Protein AF-A0A948WRP1-F1 (afdb_monomer_lite)

Secondary structure (DSSP, 8-state):
-HHHHHHHHHHHHHHHHHH-SHHHHHHHHHHHHTTSS---GGGGGGGSHHHHHHHHHHHHHHHHGGGSHHHHHHHHHHHHHHHHHHHHHHHHHHHT-EEE-TTS-EEESS-HHHHHHHHHHHHHHHHHHHHHHHHHHHHHHHHHHTTTTHHHHHHHHHHHHHHHHHHHHH-HHHHHHHHHHHHHHHHHHHHHHHHHHHHHHHHHHHHHHHHHHHHHHHHHHHHHHHHT--

Sequence (230 aa):
MDVFLALCAGLGLAAACGLRVFLPLFVAAIAVRAGALPIGPHFEWMGSNAAIILFGTACIVEIVGFLVPWVDHALDLLSAPLAAVAGAVLMTSQLLGGTTGADGVFVPFLHPAVAWSLGIVAGATTASGVEAASIAGRISSSVLTIGWLNPIYGMFETALAFVITIITILVPVIAGIAVLLFLPVLGLAVWRILAWRRKQRRAHEEKLRLARERIALSMAHRAGKGAGAA

Foldseek 3Di:
DLLLLLLLLLLLLLLLLLLPPLLLLLVQLCCLLVVLAFFAPVCSCSVDPVNNVVSVVVVVLLLCQVVPVVSVVVCLVVSQVRSLVSSLSSSLRSQQGFDQDPVRDTDHPDDSVCSNVCSSVSRNCSSNLSNVVLVVVLVVVCVVPVPPCNSVSSVVSSVVSNVSSVCCSVPSNVSSVVSVVVNVVSVVVVVVVVVVVVVVVVVVVVVVVVVVVVVVVVVVVVVVVVVVVD

Radius of gyration: 25.61 Å; chains: 1; bounding box: 70×35×85 Å

pLDDT: mean 88.27, std 9.51, range [48.09, 98.12]

Structure (mmCIF, N/CA/C/O backbone):
data_AF-A0A948WRP1-F1
#
_entry.id   AF-A0A948WRP1-F1
#
loop_
_atom_site.group_PDB
_atom_site.id
_atom_site.type_symbol
_atom_site.label_atom_id
_atom_site.label_alt_id
_atom_site.label_comp_id
_atom_site.label_asym_id
_atom_site.label_entity_id
_atom_site.label_seq_id
_atom_site.pdbx_PDB_ins_code
_atom_site.Cartn_x
_atom_site.Cartn_y
_atom_site.Cartn_z
_atom_site.occupancy
_atom_site.B_iso_or_equiv
_atom_site.auth_seq_id
_atom_site.auth_comp_id
_atom_site.auth_asym_id
_atom_site.auth_atom_id
_atom_site.pdbx_PDB_model_num
ATOM 1 N N . MET A 1 1 ? 23.933 0.566 -2.121 1.00 60.81 1 MET A N 1
ATOM 2 C CA . MET A 1 1 ? 23.125 1.807 -2.092 1.00 60.81 1 MET A CA 1
ATOM 3 C C . MET A 1 1 ? 21.755 1.566 -2.718 1.00 60.81 1 MET A C 1
ATOM 5 O O . MET A 1 1 ? 20.763 2.072 -2.214 1.00 60.81 1 MET A O 1
ATOM 9 N N . ASP A 1 2 ? 21.687 0.714 -3.737 1.00 83.12 2 ASP A N 1
ATOM 10 C CA . ASP A 1 2 ? 20.490 0.506 -4.561 1.00 83.12 2 ASP A CA 1
ATOM 11 C C . ASP A 1 2 ? 19.337 -0.186 -3.819 1.00 83.12 2 ASP A C 1
ATOM 13 O O . ASP A 1 2 ? 18.193 0.236 -3.943 1.00 83.12 2 ASP A O 1
ATOM 17 N N . VAL A 1 3 ? 19.632 -1.144 -2.926 1.00 88.94 3 VAL A N 1
ATOM 18 C CA . VAL A 1 3 ? 18.619 -1.763 -2.040 1.00 88.94 3 VAL A CA 1
ATOM 19 C C . VAL A 1 3 ? 17.920 -0.719 -1.165 1.00 88.94 3 VAL A C 1
ATOM 21 O O . VAL A 1 3 ? 16.712 -0.785 -0.966 1.00 88.94 3 VAL A O 1
ATOM 24 N N . PHE A 1 4 ? 18.663 0.259 -0.638 1.00 90.38 4 PHE A N 1
ATOM 25 C CA . PHE A 1 4 ? 18.090 1.305 0.211 1.00 90.38 4 PHE A CA 1
ATOM 26 C C . PHE A 1 4 ? 17.141 2.207 -0.586 1.00 90.38 4 PHE A C 1
ATOM 28 O O . PHE A 1 4 ? 16.036 2.483 -0.129 1.00 90.38 4 PHE A O 1
ATOM 35 N N . LEU A 1 5 ? 17.528 2.603 -1.801 1.00 91.06 5 LEU A N 1
ATOM 36 C CA . LEU A 1 5 ? 16.662 3.379 -2.691 1.00 91.06 5 LEU A CA 1
ATOM 37 C C . LEU A 1 5 ? 15.404 2.594 -3.085 1.00 91.06 5 LEU A C 1
ATOM 39 O O . LEU A 1 5 ? 14.313 3.155 -3.030 1.00 91.06 5 LEU A O 1
ATOM 43 N N . ALA A 1 6 ? 15.541 1.301 -3.397 1.00 91.88 6 ALA A N 1
ATOM 44 C CA . ALA A 1 6 ? 14.418 0.416 -3.700 1.00 91.88 6 ALA A CA 1
ATOM 45 C C . ALA A 1 6 ? 13.458 0.265 -2.508 1.00 91.88 6 ALA A C 1
ATOM 47 O O . ALA A 1 6 ? 12.243 0.322 -2.684 1.00 91.88 6 ALA A O 1
ATOM 48 N N . LEU A 1 7 ? 13.988 0.138 -1.284 1.00 93.25 7 LEU A N 1
ATOM 49 C CA . LEU A 1 7 ? 13.188 0.131 -0.056 1.00 93.25 7 LEU A CA 1
ATOM 50 C C . LEU A 1 7 ? 12.423 1.446 0.114 1.00 93.25 7 LEU A C 1
ATOM 52 O O . LEU A 1 7 ? 11.226 1.427 0.377 1.00 93.25 7 LEU A O 1
ATOM 56 N N . CYS A 1 8 ? 13.095 2.587 -0.046 1.00 94.38 8 CYS A N 1
ATOM 57 C CA . CYS A 1 8 ? 12.464 3.895 0.093 1.00 94.38 8 CYS A CA 1
ATOM 58 C C . CYS A 1 8 ? 11.384 4.141 -0.974 1.00 94.38 8 CYS A C 1
ATOM 60 O O . CYS A 1 8 ? 10.294 4.600 -0.633 1.00 94.38 8 CYS A O 1
ATOM 62 N N . ALA A 1 9 ? 11.657 3.789 -2.235 1.00 94.44 9 ALA A N 1
ATOM 63 C CA . ALA A 1 9 ? 10.694 3.875 -3.330 1.00 94.44 9 ALA A CA 1
ATOM 64 C C . ALA A 1 9 ? 9.484 2.968 -3.075 1.00 94.44 9 ALA A C 1
ATOM 66 O O . ALA A 1 9 ? 8.339 3.406 -3.147 1.00 94.44 9 ALA A O 1
ATOM 67 N N . GLY A 1 10 ? 9.733 1.707 -2.717 1.00 95.12 10 GLY A N 1
ATOM 68 C CA . GLY A 1 10 ? 8.679 0.735 -2.458 1.00 95.12 10 GLY A CA 1
ATOM 69 C C . GLY A 1 10 ? 7.797 1.131 -1.272 1.00 95.12 10 GLY A C 1
ATOM 70 O O . GLY A 1 10 ? 6.576 1.060 -1.375 1.00 95.12 10 GLY A O 1
ATOM 71 N N . LEU A 1 11 ? 8.391 1.621 -0.177 1.00 96.06 11 LEU A N 1
ATOM 72 C CA . LEU A 1 11 ? 7.653 2.083 1.004 1.00 96.06 11 LEU A CA 1
ATOM 73 C C . LEU A 1 11 ? 6.814 3.330 0.713 1.00 96.06 11 LEU A C 1
ATOM 75 O O . LEU A 1 11 ? 5.670 3.400 1.155 1.00 96.06 11 LEU A O 1
ATOM 79 N N . GLY A 1 12 ? 7.352 4.300 -0.033 1.00 96.31 12 GLY A N 1
ATOM 80 C CA . GLY A 1 12 ? 6.607 5.501 -0.424 1.00 96.31 12 GLY A CA 1
ATOM 81 C C . GLY A 1 12 ? 5.408 5.178 -1.321 1.00 96.31 12 GLY A C 1
ATOM 82 O O . GLY A 1 12 ? 4.304 5.667 -1.083 1.00 96.31 12 GLY A O 1
ATOM 83 N N . LEU A 1 13 ? 5.597 4.279 -2.293 1.00 96.81 13 LEU A N 1
ATOM 84 C CA . LEU A 1 13 ? 4.534 3.815 -3.183 1.00 96.81 13 LEU A CA 1
ATOM 85 C C . LEU A 1 13 ? 3.487 2.992 -2.422 1.00 96.81 13 LEU A C 1
ATOM 87 O O . LEU A 1 13 ? 2.291 3.202 -2.611 1.00 96.81 13 LEU A O 1
ATOM 91 N N . ALA A 1 14 ? 3.914 2.111 -1.513 1.00 97.38 14 ALA A N 1
ATOM 92 C CA . ALA A 1 14 ? 3.009 1.353 -0.654 1.00 97.38 14 ALA A CA 1
ATOM 93 C C . ALA A 1 14 ? 2.200 2.262 0.282 1.00 97.38 14 ALA A C 1
ATOM 95 O O . ALA A 1 14 ? 1.001 2.058 0.458 1.00 97.38 14 ALA A O 1
ATOM 96 N N . ALA A 1 15 ? 2.820 3.301 0.845 1.00 96.12 15 ALA A N 1
ATOM 97 C CA . ALA A 1 15 ? 2.117 4.293 1.649 1.00 96.12 15 ALA A CA 1
ATOM 98 C C . ALA A 1 15 ? 1.081 5.067 0.822 1.00 96.12 15 ALA A C 1
ATOM 100 O O . ALA A 1 15 ? -0.043 5.253 1.283 1.00 96.12 15 ALA A O 1
ATOM 101 N N . ALA A 1 16 ? 1.416 5.461 -0.412 1.00 96.62 16 ALA A N 1
ATOM 102 C CA . ALA A 1 16 ? 0.454 6.079 -1.321 1.00 96.62 16 ALA A CA 1
ATOM 103 C C . ALA A 1 16 ? -0.728 5.140 -1.623 1.00 96.62 16 ALA A C 1
ATOM 105 O O . ALA A 1 16 ? -1.871 5.597 -1.606 1.00 96.62 16 ALA A O 1
ATOM 106 N N . CYS A 1 17 ? -0.469 3.835 -1.808 1.00 96.94 17 CYS A N 1
ATOM 107 C CA . CYS A 1 17 ? -1.508 2.813 -1.992 1.00 96.94 17 CYS A CA 1
ATOM 108 C C . CYS A 1 17 ? -2.500 2.725 -0.825 1.00 96.94 17 CYS A C 1
ATOM 110 O O . CYS A 1 17 ? -3.667 2.414 -1.043 1.00 96.94 17 CYS A O 1
ATOM 112 N N . GLY A 1 18 ? -2.051 3.014 0.400 1.00 93.56 18 GLY A N 1
ATOM 113 C CA . GLY A 1 18 ? -2.919 3.069 1.577 1.00 93.56 18 GLY A CA 1
ATOM 114 C C . GLY A 1 18 ? -3.854 4.280 1.613 1.00 93.56 18 GLY A C 1
ATOM 115 O O . GLY A 1 18 ? -4.854 4.256 2.318 1.00 93.56 18 GLY A O 1
ATOM 116 N N . LEU A 1 19 ? -3.556 5.346 0.865 1.00 93.12 19 LEU A N 1
ATOM 117 C CA . LEU A 1 19 ? -4.470 6.484 0.702 1.00 93.12 19 LEU A CA 1
ATOM 118 C C . LEU A 1 19 ? -5.403 6.289 -0.491 1.00 93.12 19 LEU A C 1
ATOM 120 O O . LEU A 1 19 ? -6.565 6.679 -0.437 1.00 93.12 19 LEU A O 1
ATOM 124 N N . ARG A 1 20 ? -4.873 5.725 -1.580 1.00 94.31 20 ARG A N 1
ATOM 125 C CA . ARG A 1 20 ? -5.581 5.440 -2.829 1.00 94.31 20 ARG A CA 1
ATOM 126 C C . ARG A 1 20 ? -4.993 4.212 -3.473 1.00 94.31 20 ARG A C 1
ATOM 128 O O . ARG A 1 20 ? -3.796 4.177 -3.701 1.00 94.31 20 ARG A O 1
ATOM 135 N N . VAL A 1 21 ? -5.813 3.236 -3.822 1.00 95.06 21 VAL A N 1
ATOM 136 C CA . VAL A 1 21 ? -5.332 1.964 -4.359 1.00 95.06 21 VAL A CA 1
ATOM 137 C C . VAL A 1 21 ? -4.852 2.145 -5.794 1.00 95.06 21 VAL A C 1
ATOM 139 O O . VAL A 1 21 ? -3.742 1.739 -6.144 1.00 95.06 21 VAL A O 1
ATOM 142 N N . PHE A 1 22 ? -5.693 2.737 -6.640 1.00 95.94 22 PHE A N 1
ATOM 143 C CA . PHE A 1 22 ? -5.521 2.670 -8.088 1.00 95.94 22 PHE A CA 1
ATOM 144 C C . PHE A 1 22 ? -4.709 3.830 -8.650 1.00 95.94 22 PHE A C 1
ATOM 146 O O . PHE A 1 22 ? -3.943 3.632 -9.595 1.00 95.94 22 PHE A O 1
ATOM 153 N N . LEU A 1 23 ? -4.816 5.022 -8.063 1.00 96.62 23 LEU A N 1
ATOM 154 C CA . LEU A 1 23 ? -4.053 6.186 -8.501 1.00 96.62 23 LEU A CA 1
ATOM 155 C C . LEU A 1 23 ? -2.527 5.955 -8.469 1.00 96.62 23 LEU A C 1
ATOM 157 O O . LEU A 1 23 ? -1.886 6.200 -9.495 1.00 96.62 23 LEU A O 1
ATOM 161 N N . PRO A 1 24 ? -1.914 5.441 -7.384 1.00 97.19 24 PRO A N 1
ATOM 162 C CA . PRO A 1 24 ? -0.477 5.178 -7.353 1.00 97.19 24 PRO A CA 1
ATOM 163 C C . PRO A 1 24 ? -0.061 4.085 -8.334 1.00 97.19 24 PRO A C 1
ATOM 165 O O . PRO A 1 24 ? 0.975 4.219 -8.978 1.00 97.19 24 PRO A O 1
ATOM 168 N N . LEU A 1 25 ? -0.883 3.040 -8.510 1.00 97.25 25 LEU A N 1
ATOM 169 C CA . LEU A 1 25 ? -0.642 1.988 -9.504 1.00 97.25 25 LEU A CA 1
ATOM 170 C C . LEU A 1 25 ? -0.638 2.548 -10.930 1.00 97.25 25 LEU A C 1
ATOM 172 O O . LEU A 1 25 ? 0.237 2.209 -11.723 1.00 97.25 25 LEU A O 1
ATOM 176 N N . PHE A 1 26 ? -1.580 3.436 -11.250 1.00 98.12 26 PHE A N 1
ATOM 177 C CA . PHE A 1 26 ? -1.660 4.079 -12.558 1.00 98.12 26 PHE A CA 1
ATOM 178 C C . PHE A 1 26 ? -0.455 4.984 -12.830 1.00 98.12 26 PHE A C 1
ATOM 180 O O . PHE A 1 26 ? 0.165 4.893 -13.892 1.00 98.12 26 PHE A O 1
ATOM 187 N N . VAL A 1 27 ? -0.086 5.826 -11.863 1.00 97.94 27 VAL A N 1
ATOM 188 C CA . VAL A 1 27 ? 1.082 6.707 -11.988 1.00 97.94 27 VAL A CA 1
ATOM 189 C C . VAL A 1 27 ? 2.371 5.885 -12.075 1.00 97.94 27 VAL A C 1
ATOM 191 O O . VAL A 1 27 ? 3.210 6.175 -12.925 1.00 97.94 27 VAL A O 1
ATOM 194 N N . ALA A 1 28 ? 2.514 4.826 -11.272 1.00 97.12 28 ALA A N 1
ATOM 195 C CA . ALA A 1 28 ? 3.650 3.911 -11.345 1.00 97.12 28 ALA A CA 1
ATOM 196 C C . ALA A 1 28 ? 3.730 3.217 -12.711 1.00 97.12 28 ALA A C 1
ATOM 198 O O . ALA A 1 28 ? 4.802 3.170 -13.301 1.00 97.12 28 ALA A O 1
ATOM 199 N N . ALA A 1 29 ? 2.609 2.746 -13.262 1.00 97.50 29 ALA A N 1
ATOM 200 C CA . ALA A 1 29 ? 2.555 2.136 -14.589 1.00 97.50 29 ALA A CA 1
ATOM 201 C C . ALA A 1 29 ? 3.014 3.104 -15.697 1.00 97.50 29 ALA A C 1
ATOM 203 O O . ALA A 1 29 ? 3.823 2.742 -16.554 1.00 97.50 29 ALA A O 1
ATOM 204 N N . ILE A 1 30 ? 2.568 4.366 -15.647 1.00 97.75 30 ILE A N 1
ATOM 205 C CA . ILE A 1 30 ? 3.051 5.418 -16.555 1.00 97.75 30 ILE A CA 1
ATOM 206 C C . ILE A 1 30 ? 4.550 5.663 -16.359 1.00 97.75 30 ILE A C 1
ATOM 208 O O . ILE A 1 30 ? 5.277 5.761 -17.346 1.00 97.75 30 ILE A O 1
ATOM 212 N N . ALA A 1 31 ? 5.018 5.749 -15.113 1.00 96.50 31 ALA A N 1
ATOM 213 C CA . ALA A 1 31 ? 6.419 6.008 -14.798 1.00 96.50 31 ALA A CA 1
ATOM 214 C C . ALA A 1 31 ? 7.339 4.869 -15.258 1.00 96.50 31 ALA A C 1
ATOM 216 O O . ALA A 1 31 ? 8.409 5.137 -15.798 1.00 96.50 31 ALA A O 1
ATOM 217 N N . VAL A 1 32 ? 6.899 3.616 -15.122 1.00 95.38 32 VAL A N 1
ATOM 218 C CA . VAL A 1 32 ? 7.578 2.438 -15.676 1.00 95.38 32 VAL A CA 1
ATOM 219 C C . VAL A 1 32 ? 7.683 2.562 -17.194 1.00 95.38 32 VAL A C 1
ATOM 221 O O . VAL A 1 32 ? 8.774 2.439 -17.742 1.00 95.38 32 VAL A O 1
ATOM 224 N N . ARG A 1 33 ? 6.579 2.882 -17.887 1.00 95.56 33 ARG A N 1
ATOM 225 C CA . ARG A 1 33 ? 6.593 3.062 -19.349 1.00 95.56 33 ARG A CA 1
ATOM 226 C C . ARG A 1 33 ? 7.481 4.225 -19.799 1.00 95.56 33 ARG A C 1
ATOM 228 O O . ARG A 1 33 ? 8.092 4.149 -20.859 1.00 95.56 33 ARG A O 1
ATOM 235 N N . ALA A 1 34 ? 7.544 5.294 -19.013 1.00 94.81 34 ALA A N 1
ATOM 236 C CA . ALA A 1 34 ? 8.400 6.445 -19.278 1.00 94.81 34 ALA A CA 1
ATOM 237 C C . ALA A 1 34 ? 9.880 6.201 -18.918 1.00 94.81 34 ALA A C 1
ATOM 239 O O . ALA A 1 34 ? 10.705 7.080 -19.153 1.00 94.81 34 ALA A O 1
ATOM 240 N N . GLY A 1 35 ? 10.222 5.050 -18.323 1.00 90.75 35 GLY A N 1
ATOM 241 C CA . GLY A 1 35 ? 11.568 4.757 -17.821 1.00 90.75 35 GLY A CA 1
ATOM 242 C C . GLY A 1 35 ? 11.961 5.555 -16.570 1.00 90.75 35 GLY A C 1
ATOM 243 O O . GLY A 1 35 ? 13.121 5.538 -16.173 1.00 90.75 35 GLY A O 1
ATOM 244 N N . ALA A 1 36 ? 11.011 6.254 -15.942 1.00 91.19 36 ALA A N 1
ATOM 245 C CA . ALA A 1 36 ? 11.233 7.061 -14.744 1.00 91.19 36 ALA A CA 1
ATOM 246 C C . ALA A 1 36 ? 11.229 6.230 -13.449 1.00 91.19 36 ALA A C 1
ATOM 248 O O . ALA A 1 36 ? 11.744 6.686 -12.432 1.00 91.19 36 ALA A O 1
ATOM 249 N N . LEU A 1 37 ? 10.646 5.025 -13.476 1.00 90.50 37 LEU A N 1
ATOM 250 C CA . LEU A 1 37 ? 10.609 4.109 -12.337 1.00 90.50 37 LEU A CA 1
ATOM 251 C C . LEU A 1 37 ? 11.268 2.771 -12.715 1.00 90.50 37 LEU A C 1
ATOM 253 O O . LEU A 1 37 ? 10.635 1.970 -13.408 1.00 90.50 37 LEU A O 1
ATOM 257 N N . PRO A 1 38 ? 12.518 2.514 -12.287 1.00 86.94 38 PRO A N 1
ATOM 258 C CA . PRO A 1 38 ? 13.181 1.244 -12.549 1.00 86.94 38 PRO A CA 1
ATOM 259 C C . PRO A 1 38 ? 12.495 0.120 -11.767 1.00 86.94 38 PRO A C 1
ATOM 261 O O . PRO A 1 38 ? 12.189 0.262 -10.585 1.00 86.94 38 PRO A O 1
ATOM 264 N N . ILE A 1 39 ? 12.251 -1.006 -12.430 1.00 88.88 39 ILE A N 1
ATOM 265 C CA . ILE A 1 39 ? 11.584 -2.175 -11.850 1.00 88.88 39 ILE A CA 1
ATOM 266 C C . ILE A 1 39 ? 12.254 -3.464 -12.318 1.00 88.88 39 ILE A C 1
ATOM 268 O O . ILE A 1 39 ? 12.985 -3.473 -13.307 1.00 88.88 39 ILE A O 1
ATOM 272 N N . GLY A 1 40 ? 12.006 -4.562 -11.603 1.00 84.25 40 GLY A N 1
ATOM 273 C CA . GLY A 1 40 ? 12.500 -5.878 -12.008 1.00 84.25 40 GLY A CA 1
ATOM 274 C C . GLY A 1 40 ? 11.908 -6.362 -13.347 1.00 84.25 40 GLY A C 1
ATOM 275 O O . GLY A 1 40 ? 10.747 -6.053 -13.629 1.00 84.25 40 GLY A O 1
ATOM 276 N N . PRO A 1 41 ? 12.624 -7.205 -14.121 1.00 83.56 41 PRO A N 1
ATOM 277 C CA . PRO A 1 41 ? 12.173 -7.702 -15.431 1.00 83.56 41 PRO A CA 1
ATOM 278 C C . PRO A 1 41 ? 10.787 -8.368 -15.400 1.00 83.56 41 PRO A C 1
ATOM 280 O O . PRO A 1 41 ? 9.975 -8.234 -16.310 1.00 83.56 41 PRO A O 1
ATOM 283 N N . HIS A 1 42 ? 10.460 -9.050 -14.298 1.00 86.56 42 HIS A N 1
ATOM 284 C CA . HIS A 1 42 ? 9.165 -9.714 -14.108 1.00 86.56 42 HIS A CA 1
ATOM 285 C C . HIS A 1 42 ? 7.985 -8.755 -13.884 1.00 86.56 42 HIS A C 1
ATOM 287 O O . HIS A 1 42 ? 6.840 -9.204 -13.864 1.00 86.56 42 HIS A O 1
ATOM 293 N N . PHE A 1 43 ? 8.239 -7.458 -13.703 1.00 92.31 43 PHE A N 1
ATOM 294 C CA . PHE A 1 43 ? 7.218 -6.432 -13.496 1.00 92.31 43 PHE A CA 1
ATOM 295 C C . PHE A 1 43 ? 7.055 -5.491 -14.697 1.00 92.31 43 PHE A C 1
ATOM 297 O O . PHE A 1 43 ? 6.184 -4.625 -14.662 1.00 92.31 43 PHE A O 1
ATOM 304 N N . GLU A 1 44 ? 7.819 -5.670 -15.783 1.00 91.12 44 GLU A N 1
ATOM 305 C CA . GLU A 1 44 ? 7.744 -4.828 -16.993 1.00 91.12 44 GLU A CA 1
ATOM 306 C C . GLU A 1 44 ? 6.336 -4.750 -17.597 1.00 91.12 44 GLU A C 1
ATOM 308 O O . GLU A 1 44 ? 5.948 -3.728 -18.167 1.00 91.12 44 GLU A O 1
ATOM 313 N N . TRP A 1 45 ? 5.520 -5.790 -17.394 1.00 94.88 45 TRP A N 1
ATOM 314 C CA . TRP A 1 45 ? 4.112 -5.814 -17.790 1.00 94.88 45 TRP A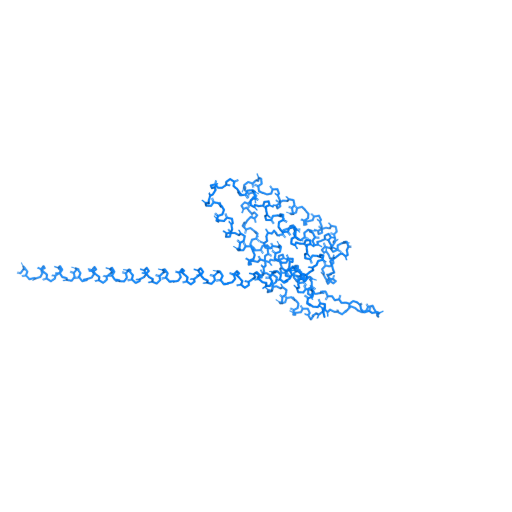 CA 1
ATOM 315 C C . TRP A 1 45 ? 3.307 -4.633 -17.229 1.00 94.88 45 TRP A C 1
ATOM 317 O O . TRP A 1 45 ? 2.323 -4.229 -17.852 1.00 94.88 45 TRP A O 1
ATOM 327 N N . MET A 1 46 ? 3.719 -4.044 -16.100 1.00 94.56 46 MET A N 1
ATOM 328 C CA . MET A 1 46 ? 3.082 -2.858 -15.524 1.00 94.56 46 MET A CA 1
ATOM 329 C C . MET A 1 46 ? 3.149 -1.649 -16.461 1.00 94.56 46 MET A C 1
ATOM 331 O O . MET A 1 46 ? 2.235 -0.833 -16.458 1.00 94.56 46 MET A O 1
ATOM 335 N N . GLY A 1 47 ? 4.189 -1.545 -17.293 1.00 95.31 47 GLY A N 1
ATOM 336 C CA . GLY A 1 47 ? 4.318 -0.498 -18.309 1.00 95.31 47 GLY A CA 1
ATOM 337 C C . GLY A 1 47 ? 3.548 -0.781 -19.604 1.00 95.31 47 GLY A C 1
ATOM 338 O O . GLY A 1 47 ? 3.580 0.034 -20.526 1.00 95.31 47 GLY A O 1
ATOM 339 N N . SER A 1 48 ? 2.867 -1.927 -19.717 1.00 97.00 48 SER A N 1
ATOM 340 C CA . SER A 1 48 ? 2.141 -2.306 -20.934 1.00 97.00 48 SER A CA 1
ATOM 341 C C . SER A 1 48 ? 0.893 -1.448 -21.167 1.00 97.00 48 SER A C 1
ATOM 343 O O . SER A 1 48 ? 0.292 -0.899 -20.240 1.00 97.00 48 SER A O 1
ATOM 345 N N . ASN A 1 49 ? 0.437 -1.382 -22.423 1.00 97.38 49 ASN A N 1
ATOM 346 C CA . ASN A 1 49 ? -0.813 -0.695 -22.765 1.00 97.38 49 ASN A CA 1
ATOM 347 C C . ASN A 1 49 ? -2.013 -1.267 -22.000 1.00 97.38 49 ASN A C 1
ATOM 349 O O . ASN A 1 49 ? -2.857 -0.503 -21.541 1.00 97.38 49 ASN A O 1
ATOM 353 N N . ALA A 1 50 ? -2.061 -2.591 -21.823 1.00 97.19 50 ALA A N 1
ATOM 354 C CA . ALA A 1 50 ? -3.129 -3.254 -21.085 1.00 97.19 50 ALA A CA 1
ATOM 355 C C . ALA A 1 50 ? -3.147 -2.832 -19.608 1.00 97.19 50 ALA A C 1
ATOM 357 O O . ALA A 1 50 ? -4.199 -2.445 -19.104 1.00 97.19 50 ALA A O 1
ATOM 358 N N . ALA A 1 51 ? -1.990 -2.839 -18.936 1.00 96.38 51 ALA A N 1
ATOM 359 C CA . ALA A 1 51 ? -1.885 -2.424 -17.537 1.00 96.38 51 ALA A CA 1
ATOM 360 C C . ALA A 1 51 ? -2.273 -0.953 -17.347 1.00 96.38 51 ALA A C 1
ATOM 362 O O . ALA A 1 51 ? -3.011 -0.619 -16.425 1.00 96.38 51 ALA A O 1
ATOM 363 N N . ILE A 1 52 ? -1.840 -0.073 -18.250 1.00 97.62 52 ILE A N 1
ATOM 364 C CA . ILE A 1 52 ? -2.116 1.361 -18.133 1.00 97.62 52 ILE A CA 1
ATOM 365 C C . ILE A 1 52 ? -3.584 1.683 -18.401 1.00 97.62 52 ILE A C 1
ATOM 367 O O . ILE A 1 52 ? -4.151 2.517 -17.698 1.00 97.62 52 ILE A O 1
ATOM 371 N N . ILE A 1 53 ? -4.223 1.009 -19.362 1.00 97.88 53 ILE A N 1
ATOM 372 C CA . ILE A 1 53 ? -5.672 1.126 -19.562 1.00 97.88 53 ILE A CA 1
ATOM 373 C C . ILE A 1 53 ? -6.406 0.616 -18.319 1.00 97.88 53 ILE A C 1
ATOM 375 O O . ILE A 1 53 ? -7.259 1.322 -17.794 1.00 97.88 53 ILE A O 1
ATOM 379 N N . LEU A 1 54 ? -6.036 -0.559 -17.800 1.00 97.31 54 LEU A N 1
ATOM 380 C CA . LEU A 1 54 ? -6.678 -1.158 -16.630 1.00 97.31 54 LEU A CA 1
ATOM 381 C C . LEU A 1 54 ? -6.575 -0.263 -15.387 1.00 97.31 54 LEU A C 1
ATOM 383 O O . LEU A 1 54 ? -7.595 0.092 -14.797 1.00 97.31 54 LEU A O 1
ATOM 387 N N . PHE A 1 55 ? -5.359 0.132 -15.001 1.00 97.12 55 PHE A N 1
ATOM 388 C CA . PHE A 1 55 ? -5.143 0.997 -13.842 1.00 97.12 55 PHE A CA 1
ATOM 389 C C . PHE A 1 55 ? -5.702 2.402 -14.066 1.00 97.12 55 PHE A C 1
ATOM 391 O O . PHE A 1 55 ? -6.208 3.004 -13.125 1.00 97.12 55 PHE A O 1
ATOM 398 N N . GLY A 1 56 ? -5.672 2.915 -15.298 1.00 97.12 56 GLY A N 1
ATOM 399 C CA . GLY A 1 56 ? -6.255 4.210 -15.644 1.00 97.12 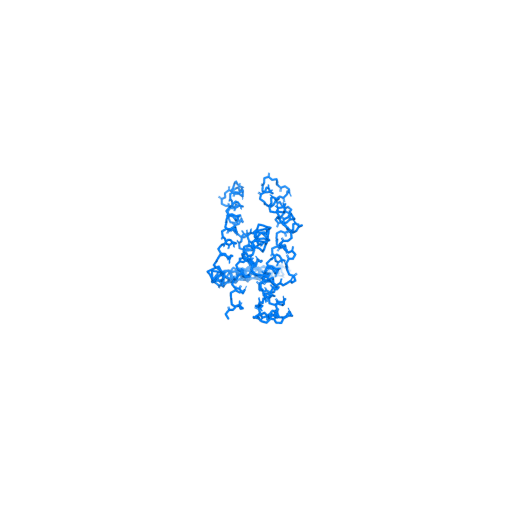56 GLY A CA 1
ATOM 400 C C . GLY A 1 56 ? -7.771 4.220 -15.496 1.00 97.12 56 GLY A C 1
ATOM 401 O O . GLY A 1 56 ? -8.317 5.109 -14.847 1.00 97.12 56 GLY A O 1
ATOM 402 N N . THR A 1 57 ? -8.459 3.204 -16.020 1.00 96.19 57 THR A N 1
ATOM 403 C CA . THR A 1 57 ? -9.904 3.043 -15.825 1.00 96.19 57 THR A CA 1
ATOM 404 C C . THR A 1 57 ? -10.238 2.872 -14.347 1.00 96.19 57 THR A C 1
ATOM 406 O O . THR A 1 57 ? -11.147 3.539 -13.858 1.00 96.19 57 THR A O 1
ATOM 409 N N . ALA A 1 58 ? -9.484 2.049 -13.614 1.00 94.50 58 ALA A N 1
ATOM 410 C CA . ALA A 1 58 ? -9.695 1.865 -12.181 1.00 94.50 58 ALA A CA 1
ATOM 411 C C . ALA A 1 58 ? -9.462 3.160 -11.379 1.00 94.50 58 ALA A C 1
ATOM 413 O O . ALA A 1 58 ? -10.239 3.463 -10.483 1.00 94.50 58 ALA A O 1
ATOM 414 N N . CYS A 1 59 ? -8.460 3.966 -11.741 1.00 94.81 59 CYS A N 1
ATOM 415 C CA . CYS A 1 59 ? -8.195 5.281 -11.151 1.00 94.81 59 CYS A CA 1
ATOM 416 C C . CYS A 1 59 ? -9.334 6.277 -11.430 1.00 94.81 59 CYS A C 1
ATOM 418 O O . CYS A 1 59 ? -9.777 6.988 -10.533 1.00 94.81 59 CYS A O 1
ATOM 420 N N . ILE A 1 60 ? -9.877 6.296 -12.652 1.00 93.81 60 ILE A N 1
ATOM 421 C CA . ILE A 1 60 ? -11.052 7.121 -12.973 1.00 93.81 60 ILE A CA 1
ATOM 422 C C . ILE A 1 60 ? -12.247 6.694 -12.117 1.00 93.81 60 ILE A C 1
ATOM 424 O O . ILE A 1 60 ? -12.905 7.548 -11.529 1.00 93.81 60 ILE A O 1
ATOM 428 N N . VAL A 1 61 ? -12.507 5.388 -12.011 1.00 92.12 61 VAL A N 1
ATOM 429 C CA . VAL A 1 61 ? -13.569 4.847 -11.149 1.00 92.12 61 VAL A CA 1
ATOM 430 C C . VAL A 1 61 ? -13.323 5.206 -9.682 1.00 92.12 61 VAL A C 1
ATOM 432 O O . VAL A 1 61 ? -14.257 5.595 -8.996 1.00 92.12 61 VAL A O 1
ATOM 435 N N . GLU A 1 62 ? -12.079 5.154 -9.215 1.00 91.12 62 GLU A N 1
ATOM 436 C CA . GLU A 1 62 ? -11.683 5.540 -7.859 1.00 91.12 62 GLU A CA 1
ATOM 437 C C . GLU A 1 62 ? -11.928 7.023 -7.562 1.00 91.12 62 GLU A C 1
ATOM 439 O O . GLU A 1 62 ? -12.335 7.355 -6.455 1.00 91.12 62 GLU A O 1
ATOM 444 N N . ILE A 1 63 ? -11.706 7.918 -8.527 1.00 87.56 63 ILE A N 1
ATOM 445 C CA . ILE A 1 63 ? -11.921 9.364 -8.362 1.00 87.56 63 ILE A CA 1
ATOM 446 C C . ILE A 1 63 ? -13.405 9.726 -8.506 1.00 87.56 63 ILE A C 1
ATOM 448 O O . ILE A 1 63 ? -13.917 10.552 -7.755 1.00 87.56 63 ILE A O 1
ATOM 452 N N . VAL A 1 64 ? -14.102 9.124 -9.472 1.00 85.06 64 VAL A N 1
ATOM 453 C CA . VAL A 1 64 ? -15.522 9.398 -9.755 1.00 85.06 64 VAL A CA 1
ATOM 454 C C . VAL A 1 64 ? -16.443 8.672 -8.770 1.00 85.06 64 VAL A C 1
ATOM 456 O O . VAL A 1 64 ? -17.567 9.116 -8.548 1.00 85.06 64 VAL A O 1
ATOM 459 N N . GLY A 1 65 ? -15.967 7.595 -8.140 1.00 80.50 65 GLY A N 1
ATOM 460 C CA . GLY A 1 65 ? -16.725 6.751 -7.217 1.00 80.50 65 GLY A CA 1
ATOM 461 C C . GLY A 1 65 ? -17.410 7.521 -6.088 1.00 80.50 65 GLY A C 1
ATOM 462 O O . GLY A 1 65 ? -18.566 7.230 -5.799 1.00 80.50 65 GLY A O 1
ATOM 463 N N . PHE A 1 66 ? -16.785 8.583 -5.558 1.00 71.75 66 PHE A N 1
ATOM 464 C CA . PHE A 1 66 ? -17.381 9.434 -4.506 1.00 71.75 66 PHE A CA 1
ATOM 465 C C . PHE A 1 66 ? -18.660 10.146 -4.925 1.00 71.75 66 PHE A C 1
ATOM 467 O O . PHE A 1 66 ? -19.432 10.586 -4.076 1.00 71.75 66 PHE A O 1
ATOM 474 N N . LEU A 1 67 ? -18.881 10.313 -6.228 1.00 72.31 67 LEU A N 1
ATOM 475 C CA . LEU A 1 67 ? -20.085 10.961 -6.736 1.00 72.31 67 LEU A CA 1
ATOM 476 C C . LEU A 1 67 ? -21.287 10.009 -6.725 1.00 72.31 67 LEU A C 1
ATOM 478 O O . LEU A 1 67 ? -22.425 10.464 -6.823 1.00 72.31 67 LEU A O 1
ATOM 482 N N . VAL A 1 68 ? -21.056 8.697 -6.611 1.00 81.88 68 VAL A N 1
ATOM 483 C CA . VAL A 1 68 ? -22.090 7.665 -6.707 1.00 81.88 68 VAL A CA 1
ATOM 484 C C . VAL A 1 68 ? -22.088 6.811 -5.428 1.00 81.88 68 VAL A C 1
ATOM 486 O O . VAL A 1 68 ? -21.267 5.906 -5.303 1.00 81.88 68 VAL A O 1
ATOM 489 N N . PRO A 1 69 ? -23.041 7.009 -4.492 1.00 76.00 69 PRO A N 1
ATOM 490 C CA . PRO A 1 69 ? -22.972 6.437 -3.138 1.00 76.00 69 PRO A CA 1
ATOM 491 C C . PRO A 1 69 ? -22.819 4.910 -3.048 1.00 76.00 69 PRO A C 1
ATOM 493 O O . PRO A 1 69 ? -22.206 4.397 -2.119 1.00 76.00 69 PRO A O 1
ATOM 496 N N . TRP A 1 70 ? -23.393 4.149 -3.984 1.00 78.81 70 TRP A N 1
ATOM 497 C CA . TRP A 1 70 ? -23.263 2.686 -3.980 1.00 78.81 70 TRP A CA 1
ATOM 498 C C . TRP A 1 70 ? -21.912 2.211 -4.531 1.00 78.81 70 TRP A C 1
ATOM 500 O O . TRP A 1 70 ? -21.419 1.172 -4.098 1.00 78.81 70 TRP A O 1
ATOM 510 N N . VAL A 1 71 ? -21.310 2.971 -5.454 1.00 82.31 71 VAL A N 1
ATOM 511 C CA . VAL A 1 71 ? -19.951 2.716 -5.951 1.00 82.31 71 VAL A CA 1
ATOM 512 C C . VAL A 1 71 ? -18.954 3.027 -4.842 1.00 82.31 71 VAL A C 1
ATOM 514 O O . VAL A 1 71 ? -18.082 2.209 -4.582 1.00 82.31 71 VAL A O 1
ATOM 517 N N . ASP A 1 72 ? -19.139 4.154 -4.152 1.00 80.50 72 ASP A N 1
ATOM 518 C CA . ASP A 1 72 ? -18.318 4.589 -3.019 1.00 80.50 72 ASP A CA 1
ATOM 519 C C . ASP A 1 72 ? -18.237 3.512 -1.927 1.00 80.50 72 ASP A C 1
ATOM 521 O O . ASP A 1 72 ? -17.158 3.020 -1.614 1.00 80.50 72 ASP A O 1
ATOM 525 N N . HIS A 1 73 ? -19.385 3.020 -1.445 1.00 82.00 73 HIS A N 1
ATOM 526 C CA . HIS A 1 73 ? -19.409 1.957 -0.435 1.00 82.00 73 HIS A CA 1
ATOM 527 C C . HIS A 1 73 ? -18.758 0.645 -0.901 1.00 82.00 73 HIS A C 1
ATOM 529 O O . HIS A 1 73 ? -18.136 -0.054 -0.101 1.00 82.00 73 HIS A O 1
ATOM 535 N N . ALA A 1 74 ? -18.920 0.276 -2.176 1.00 85.50 74 ALA A N 1
ATOM 536 C CA . ALA A 1 74 ? -18.303 -0.933 -2.717 1.00 85.50 74 ALA A CA 1
ATOM 537 C C . ALA A 1 74 ? -16.778 -0.785 -2.824 1.00 85.50 74 ALA A C 1
ATOM 539 O O . ALA A 1 74 ? -16.045 -1.710 -2.471 1.00 85.50 74 ALA A O 1
ATOM 540 N N . LEU A 1 75 ? -16.302 0.377 -3.280 1.00 85.69 75 LEU A N 1
ATOM 541 C CA . LEU A 1 75 ? -14.879 0.692 -3.363 1.00 85.69 75 LEU A CA 1
ATOM 542 C C . LEU A 1 75 ? -14.241 0.786 -1.976 1.00 85.69 75 LEU A C 1
ATOM 544 O O . LEU A 1 75 ? -13.169 0.223 -1.792 1.00 85.69 75 LEU A O 1
ATOM 548 N N . ASP A 1 76 ? -14.914 1.387 -0.996 1.00 83.31 76 ASP A N 1
ATOM 549 C CA . ASP A 1 76 ? -14.438 1.475 0.390 1.00 83.31 76 ASP A CA 1
ATOM 550 C C . ASP A 1 76 ? -14.355 0.108 1.082 1.00 83.31 76 ASP A C 1
ATOM 552 O O . ASP A 1 76 ? -13.468 -0.136 1.897 1.00 83.31 76 ASP A O 1
ATOM 556 N N . LEU A 1 77 ? -15.254 -0.825 0.758 1.00 85.69 77 LEU A N 1
ATOM 557 C CA . LEU A 1 77 ? -15.167 -2.189 1.284 1.00 85.69 77 LEU A CA 1
ATOM 558 C C . LEU A 1 77 ? -13.968 -2.948 0.697 1.00 85.69 77 LEU A C 1
ATOM 560 O O . LEU A 1 77 ? -13.340 -3.761 1.378 1.00 85.69 77 LEU A O 1
ATOM 564 N N . LEU A 1 78 ? -13.675 -2.707 -0.581 1.00 90.69 78 LEU A N 1
ATOM 565 C CA . LEU A 1 78 ? -12.593 -3.370 -1.299 1.00 90.69 78 LEU A CA 1
ATOM 566 C C . LEU A 1 78 ? -11.240 -2.679 -1.113 1.00 90.69 78 LEU A C 1
ATOM 568 O O . LEU A 1 78 ? -10.218 -3.332 -1.323 1.00 90.69 78 LEU A O 1
ATOM 572 N N . SER A 1 79 ? -11.205 -1.409 -0.706 1.00 89.06 79 SER A N 1
ATOM 573 C CA . SER A 1 79 ? -9.962 -0.649 -0.571 1.00 89.06 79 SER A CA 1
ATOM 574 C C . SER A 1 79 ? -9.004 -1.336 0.394 1.00 89.06 79 SER A C 1
ATOM 576 O O . SER A 1 79 ? -7.846 -1.512 0.042 1.00 89.06 79 SER A O 1
ATOM 578 N N . ALA A 1 80 ? -9.513 -1.866 1.512 1.00 90.44 80 ALA A N 1
ATOM 579 C CA . ALA A 1 80 ? -8.710 -2.503 2.556 1.00 90.44 80 ALA A CA 1
ATOM 580 C C . ALA A 1 80 ? -7.843 -3.670 2.062 1.00 90.44 80 ALA A C 1
ATOM 582 O O . ALA A 1 80 ? -6.613 -3.648 2.203 1.00 90.44 80 ALA A O 1
ATOM 583 N N . PRO A 1 81 ? -8.438 -4.719 1.467 1.00 95.06 81 PRO A N 1
ATOM 584 C CA . PRO A 1 81 ? -7.649 -5.803 0.901 1.00 95.06 81 PRO A CA 1
ATOM 585 C C . PRO A 1 81 ? -6.853 -5.359 -0.333 1.00 95.06 81 PRO A C 1
ATOM 587 O O . PRO A 1 81 ? -5.730 -5.826 -0.528 1.00 95.06 81 PRO A O 1
ATOM 590 N N . LEU A 1 82 ? -7.395 -4.464 -1.166 1.00 95.94 82 LEU A N 1
ATOM 591 C CA . LEU A 1 82 ? -6.723 -4.058 -2.398 1.00 95.94 82 LEU A CA 1
ATOM 592 C C . LEU A 1 82 ? -5.494 -3.182 -2.144 1.00 95.94 82 LEU A C 1
ATOM 594 O O . LEU A 1 82 ? -4.491 -3.368 -2.826 1.00 95.94 82 LEU A O 1
ATOM 598 N N . ALA A 1 83 ? -5.521 -2.285 -1.162 1.00 95.81 83 ALA A N 1
ATOM 599 C CA . ALA A 1 83 ? -4.387 -1.454 -0.778 1.00 95.81 83 ALA A CA 1
ATOM 600 C C . ALA A 1 83 ? -3.229 -2.317 -0.278 1.00 95.81 83 ALA A C 1
ATOM 602 O O . ALA A 1 83 ? -2.086 -2.109 -0.682 1.00 95.81 83 ALA A O 1
ATOM 603 N N . ALA A 1 84 ? -3.524 -3.335 0.539 1.00 96.94 84 ALA A N 1
ATOM 604 C CA . ALA A 1 84 ? -2.531 -4.296 1.009 1.00 96.94 84 ALA A CA 1
ATOM 605 C C . ALA A 1 84 ? -1.842 -5.014 -0.165 1.00 96.94 84 ALA A C 1
ATOM 607 O O . ALA A 1 84 ? -0.613 -5.104 -0.214 1.00 96.94 84 ALA A O 1
ATOM 608 N N . VAL A 1 85 ? -2.631 -5.487 -1.136 1.00 97.69 85 VAL A N 1
ATOM 609 C CA . VAL A 1 85 ? -2.117 -6.156 -2.340 1.00 97.69 85 VAL A CA 1
ATOM 610 C C . VAL A 1 85 ? -1.331 -5.184 -3.220 1.00 97.69 85 VAL A C 1
ATOM 612 O O . VAL A 1 85 ? -0.221 -5.507 -3.635 1.00 97.69 85 VAL A O 1
ATOM 615 N N . ALA A 1 86 ? -1.857 -3.988 -3.476 1.00 97.19 86 ALA A N 1
ATOM 616 C CA . ALA A 1 86 ? -1.207 -2.965 -4.290 1.00 97.19 86 ALA A CA 1
ATOM 617 C C . ALA A 1 86 ? 0.135 -2.530 -3.682 1.00 97.19 86 ALA A C 1
ATOM 619 O O . ALA A 1 86 ? 1.149 -2.495 -4.379 1.00 97.19 86 ALA A O 1
ATOM 620 N N . GLY A 1 87 ? 0.165 -2.293 -2.368 1.00 97.00 87 GLY A N 1
ATOM 621 C CA . GLY A 1 87 ? 1.383 -1.965 -1.636 1.00 97.00 87 GLY A CA 1
ATOM 622 C C . GLY A 1 87 ? 2.409 -3.093 -1.669 1.00 97.00 87 GLY A C 1
ATOM 623 O O . GLY A 1 87 ? 3.587 -2.836 -1.911 1.00 97.00 87 GLY A O 1
ATOM 624 N N . ALA A 1 88 ? 1.979 -4.348 -1.500 1.00 97.44 88 ALA A N 1
ATOM 625 C CA . ALA A 1 88 ? 2.853 -5.510 -1.651 1.00 97.44 88 ALA A CA 1
ATOM 626 C C . ALA A 1 88 ? 3.440 -5.611 -3.065 1.00 97.44 88 ALA A C 1
ATOM 628 O O . ALA A 1 88 ? 4.641 -5.837 -3.211 1.00 97.44 88 ALA A O 1
ATOM 629 N N . VAL A 1 89 ? 2.620 -5.420 -4.101 1.00 96.69 89 VAL A N 1
ATOM 630 C CA . VAL A 1 89 ? 3.042 -5.479 -5.507 1.00 96.69 89 VAL A CA 1
ATOM 631 C C . VAL A 1 89 ? 4.061 -4.387 -5.820 1.00 96.69 89 VAL A C 1
ATOM 633 O O . VAL A 1 89 ? 5.132 -4.712 -6.325 1.00 96.69 89 VAL A O 1
ATOM 636 N N . LEU A 1 90 ? 3.782 -3.124 -5.476 1.00 96.50 90 LEU A N 1
ATOM 637 C CA . LEU A 1 90 ? 4.705 -2.014 -5.737 1.00 96.50 90 LEU A CA 1
ATOM 638 C C . LEU A 1 90 ? 5.997 -2.136 -4.927 1.00 96.50 90 LEU A C 1
ATOM 640 O O . LEU A 1 90 ? 7.076 -1.910 -5.462 1.00 96.50 90 LEU A O 1
ATOM 644 N N . MET A 1 91 ? 5.927 -2.550 -3.661 1.00 96.31 91 MET A N 1
ATOM 645 C CA . MET A 1 91 ? 7.129 -2.799 -2.862 1.00 96.31 91 MET A CA 1
ATOM 646 C C . MET A 1 91 ? 7.987 -3.905 -3.485 1.00 96.31 91 MET A C 1
ATOM 648 O O . MET A 1 91 ? 9.197 -3.758 -3.656 1.00 96.31 91 MET A O 1
ATOM 652 N N . THR A 1 92 ? 7.350 -5.012 -3.859 1.00 95.88 92 THR A N 1
ATOM 653 C CA . THR A 1 92 ? 8.023 -6.158 -4.469 1.00 95.88 92 THR A CA 1
ATOM 654 C C . THR A 1 92 ? 8.627 -5.794 -5.826 1.00 95.88 92 THR A C 1
ATOM 656 O O . THR A 1 92 ? 9.747 -6.212 -6.116 1.00 95.88 92 THR A O 1
ATOM 659 N N . SER A 1 93 ? 7.942 -4.976 -6.634 1.00 95.00 93 SER A N 1
ATOM 660 C CA . SER A 1 93 ? 8.437 -4.560 -7.951 1.00 95.00 93 SER A CA 1
ATOM 661 C C . SER A 1 93 ? 9.735 -3.756 -7.861 1.00 95.00 93 SER A C 1
ATOM 663 O O . SER A 1 93 ? 10.591 -3.894 -8.734 1.00 95.00 93 SER A O 1
ATOM 665 N N . GLN A 1 94 ? 9.897 -2.956 -6.799 1.00 94.81 94 GLN A N 1
ATOM 666 C CA . GLN A 1 94 ? 11.137 -2.227 -6.518 1.00 94.81 94 GLN A CA 1
ATOM 667 C C . GLN A 1 94 ? 12.238 -3.163 -5.997 1.00 94.81 94 GLN A C 1
ATOM 669 O O . GLN A 1 94 ? 13.385 -3.079 -6.430 1.00 94.81 94 GLN A O 1
ATOM 674 N N . LEU A 1 95 ? 11.903 -4.090 -5.091 1.00 93.88 95 LEU A N 1
ATOM 675 C CA . LEU A 1 95 ? 12.877 -5.007 -4.482 1.00 93.88 95 LEU A CA 1
ATOM 676 C C . LEU A 1 95 ? 13.405 -6.091 -5.432 1.00 93.88 95 LEU A C 1
ATOM 678 O O . LEU A 1 95 ? 14.532 -6.547 -5.248 1.00 93.88 95 LEU A O 1
ATOM 682 N N . LEU A 1 96 ? 12.614 -6.498 -6.432 1.00 92.12 96 LEU A N 1
ATOM 683 C CA . LEU A 1 96 ? 13.064 -7.359 -7.536 1.00 92.12 96 LEU A CA 1
ATOM 684 C C . LEU A 1 96 ? 13.809 -6.589 -8.639 1.00 92.12 96 LEU A C 1
ATOM 686 O O . LEU A 1 96 ? 14.177 -7.183 -9.654 1.00 92.12 96 LEU A O 1
ATOM 690 N N . GLY A 1 97 ? 14.035 -5.287 -8.455 1.00 88.06 97 GLY A N 1
ATOM 691 C CA . GLY A 1 97 ? 14.945 -4.517 -9.288 1.00 88.06 97 GLY A CA 1
ATOM 692 C C . GLY A 1 97 ? 16.374 -5.066 -9.251 1.00 88.06 97 GLY A C 1
ATOM 693 O O . GLY A 1 97 ? 16.744 -5.924 -8.442 1.00 88.06 97 GLY A O 1
ATOM 694 N N . GLY A 1 98 ? 17.193 -4.556 -10.157 1.00 85.88 98 GLY A N 1
ATOM 695 C CA . GLY A 1 98 ? 18.590 -4.932 -10.266 1.00 85.88 98 GLY A CA 1
ATOM 696 C C . GLY A 1 98 ? 19.341 -3.957 -11.148 1.00 85.88 98 GLY A C 1
ATOM 697 O O . GLY A 1 98 ? 18.748 -3.095 -11.799 1.00 85.88 98 GLY A O 1
ATOM 698 N N . THR A 1 99 ? 20.655 -4.099 -11.161 1.00 82.81 99 THR A N 1
ATOM 699 C CA . THR A 1 99 ? 21.528 -3.355 -12.061 1.00 82.81 99 THR A CA 1
ATOM 700 C C . THR A 1 99 ? 21.996 -4.280 -13.167 1.00 82.81 99 THR A C 1
ATOM 702 O O . THR A 1 99 ? 22.425 -5.407 -12.922 1.00 82.81 99 THR A O 1
ATOM 705 N N . THR A 1 100 ? 21.915 -3.800 -14.402 1.00 81.38 100 THR A N 1
ATOM 706 C CA . THR A 1 100 ? 22.549 -4.472 -15.533 1.00 81.38 100 THR A CA 1
ATOM 707 C C . THR A 1 100 ? 23.994 -3.999 -15.603 1.00 81.38 100 THR A C 1
ATOM 709 O O . THR A 1 100 ? 24.246 -2.798 -15.723 1.00 81.38 100 THR A O 1
ATOM 712 N N . GLY A 1 101 ? 24.937 -4.930 -15.461 1.00 78.00 101 GLY A N 1
ATOM 713 C CA . GLY A 1 101 ? 26.365 -4.644 -15.549 1.00 78.00 101 GLY A CA 1
ATOM 714 C C . GLY A 1 101 ? 26.788 -4.194 -16.950 1.00 78.00 101 GLY A C 1
ATOM 715 O O . GLY A 1 101 ? 26.035 -4.299 -17.920 1.00 78.00 101 GLY A O 1
ATOM 716 N N . ALA A 1 102 ? 28.023 -3.699 -17.072 1.00 79.81 102 ALA A N 1
ATOM 717 C CA . ALA A 1 102 ? 28.604 -3.307 -18.363 1.00 79.81 102 ALA A CA 1
ATOM 718 C C . ALA A 1 102 ? 28.753 -4.490 -19.345 1.00 79.81 102 ALA A C 1
ATOM 720 O O . ALA A 1 102 ? 28.888 -4.291 -20.548 1.00 79.81 102 ALA A O 1
ATOM 721 N N . ASP A 1 103 ? 28.710 -5.713 -18.823 1.00 85.31 103 ASP A N 1
ATOM 722 C CA . ASP A 1 103 ? 28.680 -6.994 -19.527 1.00 85.31 103 ASP A CA 1
ATOM 723 C C . ASP A 1 103 ? 27.270 -7.407 -19.997 1.00 85.31 103 ASP A C 1
ATOM 725 O O . ASP A 1 103 ? 27.111 -8.454 -20.623 1.00 85.31 103 ASP A O 1
ATOM 729 N N . GLY A 1 104 ? 26.241 -6.598 -19.719 1.00 80.75 104 GLY A N 1
ATOM 730 C CA . GLY A 1 104 ? 24.851 -6.875 -20.086 1.00 80.75 104 GLY A CA 1
ATOM 731 C C . GLY A 1 104 ? 24.147 -7.876 -19.166 1.00 80.75 104 GLY A C 1
ATOM 732 O O . GLY A 1 104 ? 22.998 -8.235 -19.425 1.00 80.75 104 GLY A O 1
ATOM 733 N N . VAL A 1 105 ? 24.799 -8.322 -18.087 1.00 84.31 105 VAL A N 1
ATOM 734 C CA . VAL A 1 105 ? 24.228 -9.289 -17.145 1.00 84.31 105 VAL A CA 1
ATOM 735 C C . VAL A 1 105 ? 23.401 -8.555 -16.092 1.00 84.31 105 VAL A C 1
ATOM 737 O O . VAL A 1 105 ? 23.889 -7.659 -15.405 1.00 84.31 105 VAL A O 1
ATOM 740 N N . PHE A 1 106 ? 22.131 -8.940 -15.954 1.00 84.50 106 PHE A N 1
ATOM 741 C CA . PHE A 1 106 ? 21.251 -8.418 -14.910 1.00 84.50 106 PHE A CA 1
ATOM 742 C C . PHE A 1 106 ? 21.583 -9.056 -13.558 1.00 84.50 106 PHE A C 1
ATOM 744 O O . PHE A 1 106 ? 21.494 -10.276 -13.400 1.00 84.50 106 PHE A O 1
ATOM 751 N N . VAL A 1 107 ? 21.916 -8.225 -12.571 1.00 86.06 107 VAL A N 1
ATOM 752 C CA . VAL A 1 107 ? 22.178 -8.655 -11.197 1.00 86.06 107 VAL A CA 1
ATOM 753 C C . VAL A 1 107 ? 21.059 -8.132 -10.291 1.00 86.06 107 VAL A C 1
ATOM 755 O O . VAL A 1 107 ? 20.971 -6.921 -10.066 1.00 86.06 107 VAL A O 1
ATOM 758 N N . PRO A 1 108 ? 20.184 -9.011 -9.764 1.00 87.81 108 PRO A N 1
ATOM 759 C CA . PRO A 1 108 ? 19.116 -8.593 -8.867 1.00 87.81 108 PRO A CA 1
ATOM 760 C C . PRO A 1 108 ? 19.685 -8.104 -7.534 1.00 87.81 108 PRO A C 1
ATOM 762 O O . PRO A 1 108 ? 20.664 -8.648 -7.020 1.00 87.81 108 PRO A O 1
ATOM 765 N N . PHE A 1 109 ? 19.029 -7.113 -6.932 1.00 87.00 109 PHE A N 1
ATOM 766 C CA . PHE A 1 109 ? 19.439 -6.581 -5.630 1.00 87.00 109 PHE A CA 1
ATOM 767 C C . PHE A 1 109 ? 19.317 -7.606 -4.499 1.00 87.00 109 PHE A C 1
ATOM 769 O O . PHE A 1 109 ? 20.110 -7.598 -3.557 1.00 87.00 109 PHE A O 1
ATOM 776 N N . LEU A 1 110 ? 18.301 -8.467 -4.573 1.00 90.19 110 LEU A N 1
ATOM 777 C CA . LEU A 1 110 ? 17.965 -9.463 -3.563 1.00 90.19 110 LEU A CA 1
ATOM 778 C C . LEU A 1 110 ? 17.617 -10.795 -4.228 1.00 90.19 110 LEU A C 1
ATOM 780 O O . LEU A 1 110 ? 17.099 -10.841 -5.343 1.00 90.19 110 LEU A O 1
ATOM 784 N N . HIS A 1 111 ? 17.824 -11.893 -3.500 1.00 91.81 111 HIS A N 1
ATOM 785 C CA . HIS A 1 111 ? 17.292 -13.188 -3.911 1.00 91.81 111 HIS A CA 1
ATOM 786 C C . HIS A 1 111 ? 15.750 -13.115 -4.005 1.00 91.81 111 HIS A C 1
ATOM 788 O O . HIS A 1 111 ? 15.127 -12.594 -3.071 1.00 91.81 111 HIS A O 1
ATOM 794 N N . PRO A 1 112 ? 15.100 -13.673 -5.049 1.00 91.19 112 PRO A N 1
ATOM 795 C CA . PRO A 1 112 ? 13.660 -13.511 -5.275 1.00 91.19 112 PRO A CA 1
ATOM 796 C C . PRO A 1 112 ? 12.784 -13.872 -4.069 1.00 91.19 112 PRO A C 1
ATOM 798 O O . PRO A 1 112 ? 11.854 -13.141 -3.741 1.00 91.19 112 PRO A O 1
ATOM 801 N N . ALA A 1 113 ? 13.109 -14.949 -3.347 1.00 93.81 113 ALA A N 1
ATOM 802 C CA . ALA A 1 113 ? 12.359 -15.347 -2.150 1.00 93.81 113 ALA A CA 1
ATOM 803 C C . ALA A 1 113 ? 12.413 -14.292 -1.023 1.00 93.81 113 ALA A C 1
ATOM 805 O O . ALA A 1 113 ? 11.430 -14.083 -0.309 1.00 93.81 113 ALA A O 1
ATOM 806 N N . VAL A 1 114 ? 13.546 -13.597 -0.875 1.00 93.75 114 VAL A N 1
ATOM 807 C CA . VAL A 1 114 ? 13.708 -12.516 0.110 1.00 93.75 114 VAL A CA 1
ATOM 808 C C . VAL A 1 114 ? 12.942 -11.280 -0.347 1.00 93.75 114 VAL A C 1
ATOM 810 O O . VAL A 1 114 ? 12.241 -10.667 0.448 1.00 93.75 114 VAL A O 1
ATOM 813 N N . ALA A 1 115 ? 13.016 -10.946 -1.635 1.00 93.25 115 ALA A N 1
ATOM 814 C CA . ALA A 1 115 ? 12.311 -9.799 -2.193 1.00 93.25 115 ALA A CA 1
ATOM 815 C C . ALA A 1 115 ? 10.782 -9.948 -2.100 1.00 93.25 115 ALA A C 1
ATOM 817 O O . ALA A 1 115 ? 10.111 -8.998 -1.717 1.00 93.25 115 ALA A O 1
ATOM 818 N N . TRP A 1 116 ? 10.232 -11.140 -2.360 1.00 94.19 116 TRP A N 1
ATOM 819 C CA . TRP A 1 116 ? 8.799 -11.417 -2.193 1.00 94.19 116 TRP A CA 1
ATOM 820 C C . TRP A 1 116 ? 8.358 -11.413 -0.731 1.00 94.19 116 TRP A C 1
ATOM 822 O O . TRP A 1 116 ? 7.348 -10.799 -0.400 1.00 94.19 116 TRP A O 1
ATOM 832 N N . SER A 1 117 ? 9.103 -12.073 0.159 1.00 96.12 117 SER A N 1
ATOM 833 C CA . SER A 1 117 ? 8.750 -12.090 1.585 1.00 96.12 117 SER A CA 1
ATOM 834 C C . SER A 1 117 ? 8.804 -10.687 2.190 1.00 96.12 117 SER A C 1
ATOM 836 O O . SER A 1 117 ? 7.842 -10.253 2.823 1.00 96.12 117 SER A O 1
ATOM 838 N N . LEU A 1 118 ? 9.882 -9.943 1.936 1.00 94.44 118 LEU A N 1
ATOM 839 C CA . LEU A 1 118 ? 10.023 -8.568 2.401 1.00 94.44 118 LEU A CA 1
ATOM 840 C C . LEU A 1 118 ? 9.029 -7.633 1.713 1.00 94.44 118 LEU A C 1
ATOM 842 O O . LEU A 1 118 ? 8.449 -6.784 2.377 1.00 94.44 118 LEU A O 1
ATOM 846 N N . GLY A 1 119 ? 8.801 -7.796 0.411 1.00 95.19 119 GLY A N 1
ATOM 847 C CA . GLY A 1 119 ? 7.882 -6.972 -0.363 1.00 95.19 119 GLY A CA 1
ATOM 848 C C . GLY A 1 119 ? 6.434 -7.123 0.089 1.00 95.19 119 GLY A C 1
ATOM 849 O O . GLY A 1 119 ? 5.761 -6.121 0.317 1.00 95.19 119 GLY A O 1
ATOM 850 N N . ILE A 1 120 ? 5.982 -8.356 0.330 1.00 96.38 120 ILE A N 1
ATOM 851 C CA . ILE A 1 120 ? 4.654 -8.628 0.889 1.00 96.38 120 ILE A CA 1
ATOM 852 C C . ILE A 1 120 ? 4.545 -8.055 2.298 1.00 96.38 120 ILE A C 1
ATOM 854 O O . ILE A 1 120 ? 3.610 -7.310 2.575 1.00 96.38 120 ILE A O 1
ATOM 858 N N . VAL A 1 121 ? 5.493 -8.366 3.186 1.00 96.00 121 VAL A N 1
ATOM 859 C CA . VAL A 1 121 ? 5.410 -7.922 4.583 1.00 96.00 121 VAL A CA 1
ATOM 860 C C . VAL A 1 121 ? 5.507 -6.403 4.671 1.00 96.00 121 VAL A C 1
ATOM 862 O O . VAL A 1 121 ? 4.601 -5.775 5.205 1.00 96.00 121 VAL A O 1
ATOM 865 N N . ALA A 1 122 ? 6.559 -5.788 4.136 1.00 94.50 122 ALA A N 1
ATOM 866 C CA . ALA A 1 122 ? 6.767 -4.346 4.232 1.00 94.50 122 ALA A CA 1
ATOM 867 C C . ALA A 1 122 ? 5.727 -3.559 3.423 1.00 94.50 122 ALA A C 1
ATOM 869 O O . ALA A 1 122 ? 5.188 -2.574 3.922 1.00 94.50 122 ALA A O 1
ATOM 870 N N . GLY A 1 123 ? 5.399 -4.006 2.209 1.00 96.00 123 GLY A N 1
ATOM 871 C CA . GLY A 1 123 ? 4.443 -3.329 1.337 1.00 96.00 123 GLY A CA 1
ATOM 872 C C . GLY A 1 123 ? 3.011 -3.401 1.860 1.00 96.00 123 GLY A C 1
ATOM 873 O O . GLY A 1 123 ? 2.377 -2.360 2.037 1.00 96.00 123 GLY A O 1
ATOM 874 N N . ALA A 1 124 ? 2.510 -4.602 2.178 1.00 95.81 124 ALA A N 1
ATOM 875 C CA . ALA A 1 124 ? 1.140 -4.757 2.669 1.00 95.81 124 ALA A CA 1
ATOM 876 C C . ALA A 1 124 ? 0.945 -4.071 4.024 1.00 95.81 124 ALA A C 1
ATOM 878 O O . ALA A 1 124 ? -0.041 -3.368 4.218 1.00 95.81 124 ALA A O 1
ATOM 879 N N . THR A 1 125 ? 1.895 -4.222 4.955 1.00 94.00 125 THR A N 1
ATOM 880 C CA . THR A 1 125 ? 1.767 -3.594 6.283 1.00 94.00 125 THR A CA 1
ATOM 881 C C . THR A 1 125 ? 1.806 -2.073 6.212 1.00 94.00 125 THR A C 1
ATOM 883 O O . THR A 1 125 ? 1.038 -1.420 6.919 1.00 94.00 125 THR A O 1
ATOM 886 N N . THR A 1 126 ? 2.649 -1.504 5.346 1.00 94.88 126 THR A N 1
ATOM 887 C CA . THR A 1 126 ? 2.716 -0.052 5.145 1.00 94.88 126 THR A CA 1
ATOM 888 C C . THR A 1 126 ? 1.406 0.475 4.568 1.00 94.88 126 THR A C 1
ATOM 890 O O . THR A 1 126 ? 0.832 1.405 5.135 1.00 94.88 126 THR A O 1
ATOM 893 N N . ALA A 1 127 ? 0.894 -0.149 3.502 1.00 96.44 127 ALA A N 1
ATOM 894 C CA . ALA A 1 127 ? -0.359 0.262 2.873 1.00 96.44 127 ALA A CA 1
ATOM 895 C C . ALA A 1 127 ? -1.550 0.136 3.833 1.00 96.44 127 ALA A C 1
ATOM 897 O O . ALA A 1 127 ? -2.251 1.117 4.074 1.00 96.44 127 ALA A O 1
ATOM 898 N N . SER A 1 128 ? -1.725 -1.026 4.472 1.00 93.69 128 SER A N 1
ATOM 899 C CA . SER A 1 128 ? -2.809 -1.241 5.437 1.00 93.69 128 SER A CA 1
ATOM 900 C C . SER A 1 128 ? -2.715 -0.319 6.654 1.00 93.69 128 SER A C 1
ATOM 902 O O . SER A 1 128 ? -3.738 0.077 7.210 1.00 93.69 128 SER A O 1
ATOM 904 N N . GLY A 1 129 ? -1.503 0.036 7.093 1.00 92.00 129 GLY A N 1
ATOM 905 C CA . GLY A 1 129 ? -1.301 0.994 8.177 1.00 92.00 129 GLY A CA 1
ATOM 906 C C . GLY A 1 129 ? -1.785 2.395 7.800 1.00 92.00 129 GLY A C 1
ATOM 907 O O . GLY A 1 129 ? -2.561 3.003 8.539 1.00 92.00 129 GLY A O 1
ATOM 908 N N . VAL A 1 130 ? -1.359 2.896 6.638 1.00 93.38 130 VAL A N 1
ATOM 909 C CA . VAL A 1 130 ? -1.777 4.215 6.143 1.00 93.38 130 VAL A CA 1
ATOM 910 C C . VAL A 1 130 ? -3.284 4.259 5.896 1.00 93.38 130 VAL A C 1
ATOM 912 O O . VAL A 1 130 ? -3.936 5.226 6.288 1.00 93.38 130 VAL A O 1
ATOM 915 N N . GLU A 1 131 ? -3.861 3.193 5.356 1.00 92.75 131 GLU A N 1
ATOM 916 C CA . GLU A 1 131 ? -5.302 3.109 5.145 1.00 92.75 131 GLU A CA 1
ATOM 917 C C . GLU A 1 131 ? -6.093 3.095 6.451 1.00 92.75 131 GLU A C 1
ATOM 919 O O . GLU A 1 131 ? -7.070 3.827 6.599 1.00 92.75 131 GLU A O 1
ATOM 924 N N . ALA A 1 132 ? -5.652 2.325 7.447 1.00 89.94 132 ALA A N 1
ATOM 925 C CA . ALA A 1 132 ? -6.286 2.340 8.760 1.00 89.94 132 ALA A CA 1
ATOM 926 C C . ALA A 1 132 ? -6.269 3.750 9.379 1.00 89.94 132 ALA A C 1
ATOM 928 O O . ALA A 1 132 ? -7.231 4.150 10.042 1.00 89.94 132 ALA A O 1
ATOM 929 N N . ALA A 1 133 ? -5.197 4.518 9.145 1.00 88.00 133 ALA A N 1
ATOM 930 C CA . ALA A 1 133 ? -5.113 5.918 9.552 1.00 88.00 133 ALA A CA 1
ATOM 931 C C . ALA A 1 133 ? -6.091 6.812 8.766 1.00 88.00 133 ALA A C 1
ATOM 933 O O . ALA A 1 133 ? -6.771 7.639 9.375 1.00 88.00 133 ALA A O 1
ATOM 934 N N . SER A 1 134 ? -6.207 6.613 7.450 1.00 88.44 134 SER A N 1
ATOM 935 C CA . SER A 1 134 ? -7.183 7.287 6.578 1.00 88.44 134 SER A CA 1
ATOM 936 C C . SER A 1 134 ? -8.624 7.035 7.041 1.00 88.44 134 SER A C 1
ATOM 938 O O . SER A 1 134 ? -9.376 7.982 7.278 1.00 88.44 134 SER A O 1
ATOM 940 N N . ILE A 1 135 ? -9.003 5.774 7.273 1.00 87.38 135 ILE A N 1
ATOM 941 C CA . ILE A 1 135 ? -10.340 5.387 7.748 1.00 87.38 135 ILE A CA 1
ATOM 942 C C . ILE A 1 135 ? -10.638 6.044 9.101 1.00 87.38 135 ILE A C 1
ATOM 944 O O . ILE A 1 135 ? -11.720 6.597 9.308 1.00 87.38 135 ILE A O 1
ATOM 948 N N . ALA A 1 136 ? -9.676 6.039 10.030 1.00 84.50 136 ALA A N 1
ATOM 949 C CA . ALA A 1 136 ? -9.830 6.728 11.310 1.00 84.50 136 ALA A CA 1
ATOM 950 C C . ALA A 1 136 ? -10.039 8.244 11.126 1.00 84.50 136 ALA A C 1
ATOM 952 O O . ALA A 1 136 ? -10.873 8.845 11.813 1.00 84.50 136 ALA A O 1
ATOM 953 N N . GLY A 1 137 ? -9.333 8.848 10.168 1.00 82.06 137 GLY A N 1
ATOM 954 C CA . GLY A 1 137 ? -9.512 10.237 9.763 1.00 82.06 137 GLY A CA 1
ATOM 955 C C . GLY A 1 137 ? -10.919 10.518 9.226 1.00 82.06 137 GLY A C 1
ATOM 956 O O . GLY A 1 137 ? -11.577 11.430 9.729 1.00 82.06 137 GLY A O 1
ATOM 957 N N . ARG A 1 138 ? -11.435 9.681 8.316 1.00 77.81 138 ARG A N 1
ATOM 958 C CA . ARG A 1 138 ? -12.806 9.772 7.770 1.00 77.81 138 ARG A CA 1
ATOM 959 C C . ARG A 1 138 ? -13.889 9.685 8.842 1.00 77.81 138 ARG A C 1
ATOM 961 O O . ARG A 1 138 ? -14.857 10.446 8.818 1.00 77.81 138 ARG A O 1
ATOM 968 N N . ILE A 1 139 ? -13.717 8.802 9.826 1.00 79.44 139 ILE A N 1
ATOM 969 C CA . ILE A 1 139 ? -14.654 8.687 10.955 1.00 79.44 139 ILE A CA 1
ATOM 970 C C . ILE A 1 139 ? -14.650 9.979 11.780 1.00 79.44 139 ILE A C 1
ATOM 972 O O . ILE A 1 139 ? -15.711 10.498 12.126 1.00 79.44 139 ILE A O 1
ATOM 976 N N . SER A 1 140 ? -13.469 10.525 12.083 1.00 76.25 140 SER A N 1
ATOM 977 C CA . SER A 1 140 ? -13.367 11.752 12.880 1.00 76.25 140 SER A CA 1
ATOM 978 C C . SER A 1 140 ? -13.921 12.988 12.159 1.00 76.25 140 SER A C 1
ATOM 980 O O . SER A 1 140 ? -14.616 13.786 12.788 1.00 76.25 140 SER A O 1
ATOM 982 N N . SER A 1 141 ? -13.697 13.123 10.847 1.00 69.94 141 SER A N 1
ATOM 983 C CA . SER A 1 141 ? -14.254 14.223 10.051 1.00 69.94 141 SER A CA 1
ATOM 984 C C . SER A 1 141 ? -15.777 14.120 9.926 1.00 69.94 141 SER A C 1
ATOM 986 O O . SER A 1 141 ? -16.473 15.121 10.105 1.00 69.94 141 SER A O 1
ATOM 988 N N . SER A 1 142 ? -16.312 12.914 9.719 1.00 68.12 142 SER A N 1
ATOM 989 C CA . SER A 1 142 ? -17.755 12.678 9.579 1.00 68.12 142 SER A CA 1
ATOM 990 C C . SER A 1 142 ? -18.537 13.008 10.853 1.00 68.12 142 SER A C 1
ATOM 992 O O . SER A 1 142 ? -19.600 13.626 10.777 1.00 68.12 142 SER A O 1
ATOM 994 N N . VAL A 1 143 ? -17.994 12.660 12.027 1.00 65.94 143 VAL A N 1
ATOM 995 C CA . VAL A 1 143 ? -18.616 12.950 13.335 1.00 65.94 143 VAL A CA 1
ATOM 996 C C . VAL A 1 143 ? -18.704 14.453 13.604 1.00 65.94 143 VAL A C 1
ATOM 998 O O . VAL A 1 143 ? -19.674 14.912 14.201 1.00 65.94 143 VAL A O 1
ATOM 1001 N N . LEU A 1 144 ? -17.719 15.229 13.146 1.00 63.72 144 LEU A N 1
ATOM 1002 C CA . LEU A 1 144 ? -17.678 16.676 13.365 1.00 63.72 144 LEU A CA 1
ATOM 1003 C C . LEU A 1 144 ? -18.565 17.465 12.390 1.00 63.72 144 LEU A C 1
ATOM 1005 O O . LEU A 1 144 ? -18.883 18.617 12.668 1.00 63.72 144 LEU A O 1
ATOM 1009 N N . THR A 1 145 ? -18.935 16.884 11.242 1.00 61.53 145 THR A N 1
ATOM 1010 C CA . THR A 1 145 ? -19.437 17.663 10.092 1.00 61.53 145 THR A CA 1
ATOM 1011 C C . THR A 1 145 ? -20.705 17.114 9.431 1.00 61.53 145 THR A C 1
ATOM 1013 O O . THR A 1 145 ? -21.143 17.641 8.411 1.00 61.53 145 THR A O 1
ATOM 1016 N N . ILE A 1 146 ? -21.337 16.088 10.020 1.00 61.28 146 ILE A N 1
ATOM 1017 C CA . ILE A 1 146 ? -22.618 15.514 9.557 1.00 61.28 146 ILE A CA 1
ATOM 1018 C C . ILE A 1 146 ? -22.545 15.074 8.074 1.00 61.28 146 ILE A C 1
ATOM 1020 O O . ILE A 1 146 ? -23.453 15.314 7.285 1.00 61.28 146 ILE A O 1
ATOM 1024 N N . GLY A 1 147 ? -21.434 14.459 7.659 1.00 60.94 147 GLY A N 1
ATOM 1025 C CA . GLY A 1 147 ? -21.303 13.785 6.355 1.00 60.94 147 GLY A CA 1
ATOM 1026 C C . GLY A 1 147 ? -21.120 14.672 5.111 1.00 60.94 147 GLY A C 1
ATOM 1027 O O . GLY A 1 147 ? -20.747 14.150 4.063 1.00 60.94 147 GLY A O 1
ATOM 1028 N N . TRP A 1 148 ? -21.288 15.996 5.199 1.00 60.44 148 TRP A N 1
ATOM 1029 C CA . TRP A 1 148 ? -21.133 16.907 4.047 1.00 60.44 148 TRP A CA 1
ATOM 1030 C C . TRP A 1 148 ? -19.692 17.021 3.525 1.00 60.44 148 TRP A C 1
ATOM 1032 O O . TRP A 1 148 ? -19.475 17.381 2.370 1.00 60.44 148 TRP A O 1
ATOM 1042 N N . LEU A 1 149 ? -18.699 16.702 4.357 1.00 65.25 149 LEU A N 1
ATOM 1043 C CA . LEU A 1 149 ? -17.278 16.808 4.014 1.00 65.25 149 LEU A CA 1
ATOM 1044 C C . LEU A 1 149 ? -16.663 15.508 3.466 1.00 65.25 149 LEU A C 1
ATOM 1046 O O . LEU A 1 149 ? -15.472 15.511 3.159 1.00 65.25 149 LEU A O 1
ATOM 1050 N N . ASN A 1 150 ? -17.434 14.425 3.287 1.00 69.00 150 ASN A N 1
ATOM 1051 C CA . ASN A 1 150 ? -16.904 13.152 2.774 1.00 69.00 150 ASN A CA 1
ATOM 1052 C C . ASN A 1 150 ? -16.233 13.291 1.384 1.00 69.00 150 ASN A C 1
ATOM 1054 O O . ASN A 1 150 ? -15.084 12.869 1.244 1.00 69.00 150 ASN A O 1
ATOM 1058 N N . PRO A 1 151 ? -16.836 13.982 0.388 1.00 75.12 151 PRO A N 1
ATOM 1059 C CA . PRO A 1 151 ? -16.194 14.165 -0.918 1.00 75.12 151 PRO A CA 1
ATOM 1060 C C . PRO A 1 151 ? -14.923 15.018 -0.845 1.00 75.12 151 PRO A C 1
ATOM 1062 O O . PRO A 1 151 ? -13.946 14.745 -1.533 1.00 75.12 151 PRO A O 1
ATOM 1065 N N . ILE A 1 152 ? -14.911 16.037 0.019 1.00 80.31 152 ILE A N 1
ATOM 1066 C CA . ILE A 1 152 ? -13.750 16.914 0.210 1.00 80.31 152 ILE A CA 1
ATOM 1067 C C . ILE A 1 152 ? -12.599 16.127 0.839 1.00 80.31 152 ILE A C 1
ATOM 1069 O O . ILE A 1 152 ? -11.465 16.237 0.379 1.00 80.31 152 ILE A O 1
ATOM 1073 N N . TYR A 1 153 ? -12.882 15.299 1.848 1.00 82.38 153 TYR A N 1
ATOM 1074 C CA . TYR A 1 153 ? -11.879 14.424 2.450 1.00 82.38 153 TYR A CA 1
ATOM 1075 C C . TYR A 1 153 ? -11.310 13.443 1.420 1.00 82.38 153 TYR A C 1
ATOM 1077 O O . TYR A 1 153 ? -10.093 13.351 1.277 1.00 82.38 153 TYR A O 1
ATOM 1085 N N . GLY A 1 154 ? -12.178 12.809 0.625 1.00 82.25 154 GLY A N 1
ATOM 1086 C CA . GLY A 1 154 ? -11.758 11.955 -0.483 1.00 82.25 154 GLY A CA 1
ATOM 1087 C C . GLY A 1 154 ? -10.857 12.696 -1.479 1.00 82.25 154 GLY A C 1
ATOM 1088 O O . GLY A 1 154 ? -9.806 12.178 -1.857 1.00 82.25 154 GLY A O 1
ATOM 1089 N N . MET A 1 155 ? -11.190 13.932 -1.862 1.00 84.69 155 MET A N 1
ATOM 1090 C CA . MET A 1 155 ? -10.332 14.754 -2.728 1.00 84.69 155 MET A CA 1
ATOM 1091 C C . MET A 1 155 ? -8.963 15.041 -2.100 1.00 84.69 155 MET A C 1
ATOM 1093 O O . MET A 1 155 ? -7.952 14.987 -2.803 1.00 84.69 155 MET A O 1
ATOM 1097 N N . PHE A 1 156 ? -8.911 15.314 -0.793 1.00 88.44 156 PHE A N 1
ATOM 1098 C CA . PHE A 1 156 ? -7.650 15.489 -0.072 1.00 88.44 156 PHE A CA 1
ATOM 1099 C C . PHE A 1 156 ? -6.800 14.219 -0.092 1.00 88.44 156 PHE A C 1
ATOM 1101 O O . PHE A 1 156 ? -5.601 14.307 -0.344 1.00 88.44 156 PHE A O 1
ATOM 1108 N N . GLU A 1 157 ? -7.400 13.045 0.110 1.00 90.50 157 GLU A N 1
ATOM 1109 C CA . GLU A 1 157 ? -6.690 11.765 0.014 1.00 90.50 157 GLU A CA 1
ATOM 1110 C C . GLU A 1 157 ? -6.145 11.524 -1.392 1.00 90.50 157 GLU A C 1
ATOM 1112 O O . GLU A 1 157 ? -4.991 11.131 -1.534 1.00 90.50 157 GLU A O 1
ATOM 1117 N N . THR A 1 158 ? -6.930 11.819 -2.436 1.00 92.38 158 THR A N 1
ATOM 1118 C CA . THR A 1 158 ? -6.480 11.718 -3.834 1.00 92.38 158 THR A CA 1
ATOM 1119 C C . THR A 1 158 ? -5.294 12.632 -4.104 1.00 92.38 158 THR A C 1
ATOM 1121 O O . THR A 1 158 ? -4.284 12.194 -4.657 1.00 92.38 158 THR A O 1
ATOM 1124 N N . ALA A 1 159 ? -5.395 13.901 -3.703 1.00 93.88 159 ALA A N 1
ATOM 1125 C CA . ALA A 1 159 ? -4.334 14.878 -3.898 1.00 93.88 159 ALA A CA 1
ATOM 1126 C C . ALA A 1 159 ? -3.064 14.480 -3.135 1.00 93.88 159 ALA A C 1
ATOM 1128 O O . ALA A 1 159 ? -1.966 14.526 -3.691 1.00 93.88 159 ALA A O 1
ATOM 1129 N N . LEU A 1 160 ? -3.209 14.034 -1.886 1.00 93.69 160 LEU A N 1
ATOM 1130 C CA . LEU A 1 160 ? -2.091 13.595 -1.061 1.00 93.69 160 LEU A CA 1
ATOM 1131 C C . LEU A 1 160 ? -1.433 12.331 -1.629 1.00 93.69 160 LEU A C 1
ATOM 1133 O O . LEU A 1 160 ? -0.210 12.289 -1.738 1.00 93.69 160 LEU A O 1
ATOM 1137 N N . ALA A 1 161 ? -2.218 11.338 -2.055 1.00 95.56 161 ALA A N 1
ATOM 1138 C CA . ALA A 1 161 ? -1.709 10.125 -2.692 1.00 95.56 161 ALA A CA 1
ATOM 1139 C C . ALA A 1 161 ? -0.947 10.443 -3.983 1.00 95.56 161 ALA A C 1
ATOM 1141 O O . ALA A 1 161 ? 0.136 9.900 -4.210 1.00 95.56 161 ALA A O 1
ATOM 1142 N N . PHE A 1 162 ? -1.467 11.360 -4.802 1.00 96.50 162 PHE A N 1
ATOM 1143 C CA . PHE A 1 162 ? -0.793 11.821 -6.011 1.00 96.50 162 PHE A CA 1
ATOM 1144 C C . PHE A 1 162 ? 0.547 12.484 -5.690 1.00 96.50 162 PHE A C 1
ATOM 1146 O O . PHE A 1 162 ? 1.574 12.083 -6.236 1.00 96.50 162 PHE A O 1
ATOM 1153 N N . VAL A 1 163 ? 0.568 13.434 -4.752 1.00 95.56 163 VAL A N 1
ATOM 1154 C CA . VAL A 1 163 ? 1.797 14.125 -4.336 1.00 95.56 163 VAL A CA 1
ATOM 1155 C C . VAL A 1 163 ? 2.825 13.144 -3.772 1.00 95.56 163 VAL A C 1
ATOM 1157 O O . VAL A 1 163 ? 3.980 13.180 -4.189 1.00 95.56 163 VAL A O 1
ATOM 1160 N N . ILE A 1 164 ? 2.423 12.234 -2.879 1.00 94.62 164 ILE A N 1
ATOM 1161 C CA 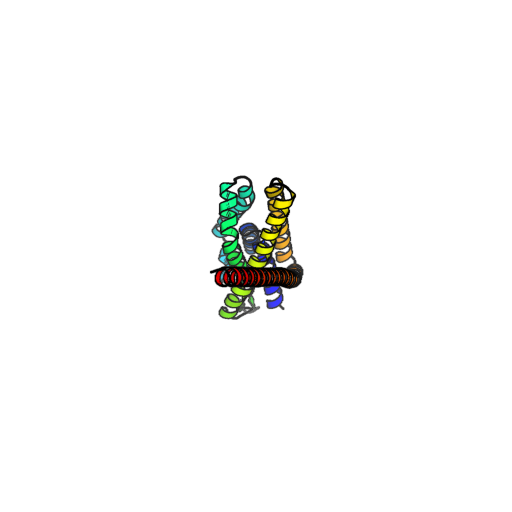. ILE A 1 164 ? 3.324 11.218 -2.315 1.00 94.62 164 ILE A CA 1
ATOM 1162 C C . ILE A 1 164 ? 3.866 10.315 -3.421 1.00 94.62 164 ILE A C 1
ATOM 1164 O O . ILE A 1 164 ? 5.066 10.053 -3.441 1.00 94.62 164 ILE A O 1
ATOM 1168 N N . THR A 1 165 ? 3.030 9.880 -4.365 1.00 96.69 165 THR A N 1
ATOM 1169 C CA . THR A 1 165 ? 3.470 9.029 -5.480 1.00 96.69 165 THR A CA 1
ATOM 1170 C C . THR A 1 165 ? 4.515 9.740 -6.340 1.00 96.69 165 THR A C 1
ATOM 1172 O O . THR A 1 165 ? 5.577 9.180 -6.604 1.00 96.69 165 THR A O 1
ATOM 1175 N N . ILE A 1 166 ? 4.262 10.995 -6.725 1.00 96.25 166 ILE A N 1
ATOM 1176 C CA . ILE A 1 166 ? 5.196 11.791 -7.531 1.00 96.25 166 ILE A CA 1
ATOM 1177 C C . ILE A 1 166 ? 6.504 12.043 -6.775 1.00 96.25 166 ILE A C 1
ATOM 1179 O O . ILE A 1 166 ? 7.578 11.807 -7.325 1.00 96.25 166 ILE A O 1
ATOM 1183 N N . ILE A 1 167 ? 6.440 12.460 -5.505 1.00 94.25 167 ILE A N 1
ATOM 1184 C CA . ILE A 1 167 ? 7.636 12.662 -4.672 1.00 94.25 167 ILE A CA 1
ATOM 1185 C C . ILE A 1 167 ? 8.413 11.355 -4.519 1.00 94.25 167 ILE A C 1
ATOM 1187 O O . ILE A 1 167 ? 9.637 11.377 -4.571 1.00 94.25 167 ILE A O 1
ATOM 1191 N N . THR A 1 168 ? 7.730 10.221 -4.365 1.00 95.00 168 THR A N 1
ATOM 1192 C CA . THR A 1 168 ? 8.386 8.916 -4.235 1.00 95.00 168 THR A CA 1
ATOM 1193 C C . THR A 1 168 ? 9.142 8.534 -5.501 1.00 95.00 168 THR A C 1
ATOM 1195 O O . THR A 1 168 ? 10.248 8.015 -5.405 1.00 95.00 168 THR A O 1
ATOM 1198 N N . ILE A 1 169 ? 8.575 8.803 -6.678 1.00 93.88 169 ILE A N 1
ATOM 1199 C CA . ILE A 1 169 ? 9.232 8.511 -7.957 1.00 93.88 169 ILE A CA 1
ATOM 1200 C C . ILE A 1 169 ? 10.426 9.450 -8.179 1.00 93.88 169 ILE A C 1
ATOM 1202 O O . ILE A 1 169 ? 11.489 9.001 -8.591 1.00 93.88 169 ILE A O 1
ATOM 1206 N N . LEU A 1 170 ? 10.274 10.745 -7.886 1.00 92.88 170 LEU A N 1
ATOM 1207 C CA . LEU A 1 170 ? 11.320 11.743 -8.135 1.00 92.88 170 LEU A CA 1
ATOM 1208 C C . LEU A 1 170 ? 12.447 11.704 -7.098 1.00 92.88 170 LEU A C 1
ATOM 1210 O O . LEU A 1 170 ? 13.618 11.844 -7.440 1.00 92.88 170 LEU A O 1
ATOM 1214 N N . VAL A 1 171 ? 12.095 11.556 -5.820 1.00 93.06 171 VAL A N 1
ATOM 1215 C CA . VAL A 1 171 ? 13.028 11.588 -4.690 1.00 93.06 171 VAL A CA 1
ATOM 1216 C C . VAL A 1 171 ? 12.657 10.498 -3.670 1.00 93.06 171 VAL A C 1
ATOM 1218 O O . VAL A 1 171 ? 12.154 10.805 -2.580 1.00 93.06 171 VAL A O 1
ATOM 1221 N N . PRO A 1 172 ? 12.949 9.214 -3.974 1.00 90.81 172 PRO A N 1
ATOM 1222 C CA . PRO A 1 172 ? 12.552 8.078 -3.141 1.00 90.81 172 PRO A CA 1
ATOM 1223 C C . PRO A 1 172 ? 12.963 8.217 -1.678 1.00 90.81 172 PRO A C 1
ATOM 1225 O O . PRO A 1 172 ? 12.189 7.896 -0.782 1.00 90.81 172 PRO A O 1
ATOM 1228 N N . VAL A 1 173 ? 14.166 8.742 -1.425 1.00 91.25 173 VAL A N 1
ATOM 1229 C CA . VAL A 1 173 ? 14.740 8.879 -0.078 1.00 91.25 173 VAL A CA 1
ATOM 1230 C C . VAL A 1 173 ? 13.854 9.725 0.836 1.00 91.25 173 VAL A C 1
ATOM 1232 O O . VAL A 1 173 ? 13.626 9.341 1.981 1.00 91.25 173 VAL A O 1
ATOM 1235 N N . ILE A 1 174 ? 13.318 10.848 0.342 1.00 87.25 174 ILE A N 1
ATOM 1236 C CA . ILE A 1 174 ? 12.467 11.737 1.146 1.00 87.25 174 ILE A CA 1
ATOM 1237 C C . ILE A 1 174 ? 11.168 11.020 1.519 1.00 87.25 174 ILE A C 1
ATOM 1239 O O . ILE A 1 174 ? 10.785 11.014 2.689 1.00 87.25 174 ILE A O 1
ATOM 1243 N N . ALA A 1 175 ? 10.521 10.377 0.543 1.00 85.12 175 ALA A N 1
ATOM 1244 C CA . ALA A 1 175 ? 9.291 9.629 0.779 1.00 85.12 175 ALA A CA 1
ATOM 1245 C C . ALA A 1 175 ? 9.513 8.457 1.746 1.00 85.12 175 ALA A C 1
ATOM 1247 O O . ALA A 1 175 ? 8.774 8.305 2.717 1.00 85.12 175 ALA A O 1
ATOM 1248 N N . GLY A 1 176 ? 10.577 7.678 1.540 1.00 84.69 176 GLY A N 1
ATOM 1249 C CA . GLY A 1 176 ? 10.933 6.557 2.402 1.00 84.69 176 GLY A CA 1
ATOM 1250 C C . GLY A 1 176 ? 11.191 6.982 3.847 1.00 84.69 176 GLY A C 1
ATOM 1251 O O . GLY A 1 176 ? 10.657 6.365 4.765 1.00 84.69 176 GLY A O 1
ATOM 1252 N N . ILE A 1 177 ? 11.947 8.063 4.072 1.00 87.31 177 ILE A N 1
ATOM 1253 C CA . ILE A 1 177 ? 12.187 8.596 5.423 1.00 87.31 177 ILE A CA 1
ATOM 1254 C C . ILE A 1 177 ? 10.879 9.074 6.060 1.00 87.31 177 ILE A C 1
ATOM 1256 O O . ILE A 1 177 ? 10.619 8.753 7.218 1.00 87.31 177 ILE A O 1
ATOM 1260 N N . ALA A 1 178 ? 10.035 9.799 5.320 1.00 85.62 178 ALA A N 1
ATOM 1261 C CA . ALA A 1 178 ? 8.748 10.262 5.834 1.00 85.62 178 ALA A CA 1
ATOM 1262 C C . ALA A 1 178 ? 7.863 9.090 6.294 1.00 85.62 178 ALA A C 1
ATOM 1264 O O . ALA A 1 178 ? 7.299 9.136 7.388 1.00 85.62 178 ALA A O 1
ATOM 1265 N N . VAL A 1 179 ? 7.807 8.005 5.514 1.00 85.12 179 VAL A N 1
ATOM 1266 C CA . VAL A 1 179 ? 7.073 6.780 5.874 1.00 85.12 179 VAL A CA 1
ATOM 1267 C C . VAL A 1 179 ? 7.691 6.093 7.093 1.00 85.12 179 VAL A C 1
ATOM 1269 O O . VAL A 1 179 ? 6.970 5.728 8.023 1.00 85.12 179 VAL A O 1
ATOM 1272 N N . LEU A 1 180 ? 9.019 5.965 7.139 1.00 84.00 180 LEU A N 1
ATOM 1273 C CA . LEU A 1 180 ? 9.730 5.369 8.274 1.00 84.00 180 LEU A CA 1
ATOM 1274 C C . LEU A 1 180 ? 9.534 6.157 9.578 1.00 84.00 180 LEU A C 1
ATOM 1276 O O . LEU A 1 180 ? 9.537 5.555 10.648 1.00 84.00 180 LEU A O 1
ATOM 1280 N N . LEU A 1 181 ? 9.335 7.476 9.508 1.00 83.44 181 LEU A N 1
ATOM 1281 C CA . LEU A 1 181 ? 8.986 8.307 10.664 1.00 83.44 181 LEU A CA 1
ATOM 1282 C C . LEU A 1 181 ? 7.498 8.208 11.028 1.00 83.44 181 LEU A C 1
ATOM 1284 O O . LEU A 1 181 ? 7.148 8.248 12.208 1.00 83.44 181 LEU A O 1
ATOM 1288 N N . PHE A 1 182 ? 6.620 8.055 10.038 1.00 82.75 182 PHE A N 1
ATOM 1289 C CA . PHE A 1 182 ? 5.175 7.976 10.240 1.00 82.75 182 PHE A CA 1
ATOM 1290 C C . PHE A 1 182 ? 4.724 6.644 10.867 1.00 82.75 182 PHE A C 1
ATOM 1292 O O . PHE A 1 182 ? 3.909 6.644 11.793 1.00 82.75 182 PHE A O 1
ATOM 1299 N N . LEU A 1 183 ? 5.268 5.505 10.421 1.00 79.50 183 LEU A N 1
ATOM 1300 C CA . LEU A 1 183 ? 4.842 4.171 10.878 1.00 79.50 183 LEU A CA 1
ATOM 1301 C C . LEU A 1 183 ? 4.995 3.940 12.401 1.00 79.50 183 LEU A C 1
ATOM 1303 O O . LEU A 1 183 ? 4.047 3.441 13.017 1.00 79.50 183 LEU A O 1
ATOM 1307 N N . PRO A 1 184 ? 6.107 4.321 13.066 1.00 80.88 184 PRO A N 1
ATOM 1308 C CA . PRO A 1 184 ? 6.238 4.209 14.519 1.00 80.88 184 PRO A CA 1
ATOM 1309 C C . PRO A 1 184 ? 5.238 5.089 15.272 1.00 80.88 184 PRO A C 1
ATOM 1311 O O . PRO A 1 184 ? 4.694 4.667 16.293 1.00 80.88 184 PRO A O 1
ATOM 1314 N N . VAL A 1 185 ? 4.965 6.297 14.766 1.00 79.56 185 VAL A N 1
ATOM 1315 C CA . VAL A 1 185 ? 3.984 7.218 15.361 1.00 79.56 185 VAL A CA 1
ATOM 1316 C C . VAL A 1 185 ? 2.590 6.600 15.308 1.00 79.56 185 VAL A C 1
ATOM 1318 O O . VAL A 1 185 ? 1.889 6.576 16.324 1.00 79.56 185 VAL A O 1
ATOM 1321 N N . LEU A 1 186 ? 2.219 6.023 14.163 1.00 80.38 186 LEU A N 1
ATOM 1322 C CA . LEU A 1 186 ? 0.964 5.297 14.007 1.00 80.38 186 LEU A CA 1
ATOM 1323 C C . LEU A 1 186 ? 0.888 4.094 14.961 1.00 80.38 186 LEU A C 1
ATOM 1325 O O . LEU A 1 186 ? -0.102 3.932 15.676 1.00 80.38 186 LEU A O 1
ATOM 1329 N N . GLY A 1 187 ? 1.951 3.288 15.039 1.00 81.06 187 GLY A N 1
ATOM 1330 C CA . GLY A 1 187 ? 2.028 2.138 15.943 1.00 81.06 187 GLY A CA 1
ATOM 1331 C C . GLY A 1 187 ? 1.859 2.523 17.418 1.00 81.06 187 GLY A C 1
ATOM 1332 O O . GLY A 1 187 ? 1.096 1.885 18.148 1.00 81.06 187 GLY A O 1
ATOM 1333 N N . LEU A 1 188 ? 2.501 3.612 17.853 1.00 84.12 188 LEU A N 1
ATOM 1334 C CA . LEU A 1 188 ? 2.360 4.156 19.207 1.00 84.12 188 LEU A CA 1
ATOM 1335 C C . LEU A 1 188 ? 0.944 4.679 19.479 1.00 84.12 188 LEU A C 1
ATOM 1337 O O . LEU A 1 188 ? 0.414 4.461 20.573 1.00 84.12 188 LEU A O 1
ATOM 1341 N N . ALA A 1 189 ? 0.319 5.347 18.507 1.00 80.94 189 ALA A N 1
ATOM 1342 C CA . ALA A 1 189 ? -1.054 5.830 18.622 1.00 80.94 189 ALA A CA 1
ATOM 1343 C C . ALA A 1 189 ? -2.042 4.664 18.785 1.00 80.94 189 ALA A C 1
ATOM 1345 O O . ALA A 1 189 ? -2.841 4.652 19.727 1.00 80.94 189 ALA A O 1
ATOM 1346 N N . VAL A 1 190 ? -1.929 3.635 17.940 1.00 83.31 190 VAL A N 1
ATOM 1347 C CA . VAL A 1 190 ? -2.746 2.414 18.023 1.00 83.31 190 VAL A CA 1
ATOM 1348 C C . VAL A 1 190 ? -2.533 1.711 19.362 1.00 83.31 190 VAL A C 1
ATOM 1350 O O . VAL A 1 190 ? -3.503 1.382 20.052 1.00 83.31 190 VAL A O 1
ATOM 1353 N N . TRP A 1 191 ? -1.278 1.529 19.783 1.00 86.69 191 TRP A N 1
ATOM 1354 C CA . TRP A 1 191 ? -0.959 0.910 21.069 1.00 86.69 191 TRP A CA 1
ATOM 1355 C C . TRP A 1 191 ? -1.583 1.672 22.243 1.00 86.69 191 TRP A C 1
ATOM 1357 O O . TRP A 1 191 ? -2.203 1.053 23.112 1.00 86.69 191 TRP A O 1
ATOM 1367 N N . ARG A 1 192 ? -1.508 3.010 22.244 1.00 88.00 192 ARG A N 1
ATOM 1368 C CA . ARG A 1 192 ? -2.144 3.853 23.269 1.00 88.00 192 ARG A CA 1
ATOM 1369 C C . ARG A 1 192 ? -3.659 3.681 23.309 1.00 88.00 192 ARG A C 1
ATOM 1371 O O . ARG A 1 192 ? -4.218 3.528 24.396 1.00 88.00 192 ARG A O 1
ATOM 1378 N N . ILE A 1 193 ? -4.322 3.657 22.153 1.00 85.56 193 ILE A N 1
ATOM 1379 C CA . ILE A 1 193 ? -5.776 3.456 22.063 1.00 85.56 193 ILE A CA 1
ATOM 1380 C C . ILE A 1 193 ? -6.161 2.076 22.610 1.00 85.56 193 ILE A C 1
ATOM 1382 O O . ILE A 1 193 ? -7.087 1.957 23.418 1.00 85.56 193 ILE A O 1
ATOM 1386 N N . LEU A 1 194 ? -5.437 1.025 22.218 1.00 87.81 194 LEU A N 1
ATOM 1387 C CA . LEU A 1 194 ? -5.689 -0.336 22.691 1.00 87.81 194 LEU A CA 1
ATOM 1388 C C . LEU A 1 194 ? -5.438 -0.471 24.197 1.00 87.81 194 LEU A C 1
ATOM 1390 O O . LEU A 1 194 ? -6.250 -1.076 24.898 1.00 87.81 194 LEU A O 1
ATOM 1394 N N . ALA A 1 195 ? -4.361 0.119 24.716 1.00 90.12 195 ALA A N 1
ATOM 1395 C CA . ALA A 1 195 ? -4.060 0.132 26.144 1.00 90.12 195 ALA A CA 1
ATOM 1396 C C . ALA A 1 195 ? -5.156 0.853 26.947 1.00 90.12 195 ALA A C 1
ATOM 1398 O O . ALA A 1 195 ? -5.616 0.339 27.972 1.00 90.12 195 ALA A O 1
ATOM 1399 N N . TRP A 1 196 ? -5.644 1.993 26.449 1.00 88.31 196 TRP A N 1
ATOM 1400 C CA . TRP A 1 196 ? -6.742 2.733 27.069 1.00 88.31 196 TRP A CA 1
ATOM 1401 C C . TRP A 1 196 ? -8.051 1.931 27.077 1.00 88.31 196 TRP A C 1
ATOM 1403 O O . TRP A 1 196 ? -8.699 1.815 28.120 1.00 88.31 196 TRP A O 1
ATOM 1413 N N . ARG A 1 197 ? -8.402 1.279 25.960 1.00 88.50 197 ARG A N 1
ATOM 1414 C CA . ARG A 1 197 ? -9.590 0.409 25.868 1.00 88.50 197 ARG A CA 1
ATOM 1415 C C . ARG A 1 197 ? -9.506 -0.804 26.797 1.00 88.50 197 ARG A C 1
ATOM 1417 O O . ARG A 1 197 ? -10.497 -1.151 27.437 1.00 88.50 197 ARG A O 1
ATOM 1424 N N . ARG A 1 198 ? -8.332 -1.436 26.915 1.00 89.12 198 ARG A N 1
ATOM 1425 C CA . ARG A 1 198 ? -8.107 -2.542 27.865 1.00 89.12 198 ARG A CA 1
ATOM 1426 C C . ARG A 1 198 ? -8.302 -2.077 29.311 1.00 89.12 198 ARG A C 1
ATOM 1428 O O . ARG A 1 198 ? -8.917 -2.796 30.093 1.00 89.12 198 ARG A O 1
ATOM 1435 N N . LYS A 1 199 ? -7.842 -0.867 29.654 1.00 89.56 199 LYS A N 1
ATOM 1436 C CA . LYS A 1 199 ? -8.039 -0.275 30.987 1.00 89.56 199 LYS A CA 1
ATOM 1437 C C . LYS A 1 199 ? -9.521 -0.010 31.287 1.00 89.56 199 LYS A C 1
ATOM 1439 O O . LYS A 1 199 ? -9.981 -0.357 32.369 1.00 89.56 199 LYS A O 1
ATOM 1444 N N . GLN A 1 200 ? -10.271 0.530 30.322 1.00 89.88 200 GLN A N 1
ATOM 1445 C CA . GLN A 1 200 ? -11.721 0.757 30.441 1.00 89.88 200 GLN A CA 1
ATOM 1446 C C . GLN A 1 200 ? -12.496 -0.550 30.675 1.00 89.88 200 GLN A C 1
ATOM 1448 O O . GLN A 1 200 ? -13.345 -0.607 31.561 1.00 89.88 200 GLN A O 1
ATOM 1453 N N . ARG A 1 201 ? -12.168 -1.622 29.935 1.00 88.69 201 ARG A N 1
ATOM 1454 C CA . ARG A 1 201 ? -12.803 -2.941 30.115 1.00 88.69 201 ARG A CA 1
ATOM 1455 C C . ARG A 1 201 ? -12.572 -3.506 31.515 1.00 88.69 201 ARG A C 1
ATOM 1457 O O . ARG A 1 201 ? -13.537 -3.877 32.170 1.00 88.69 201 ARG A O 1
ATOM 1464 N N . ARG A 1 202 ? -11.329 -3.467 32.010 1.00 90.69 202 ARG A N 1
ATOM 1465 C CA . ARG A 1 202 ? -10.996 -3.914 33.376 1.00 90.69 202 ARG A CA 1
ATOM 1466 C C . ARG A 1 202 ? -11.757 -3.125 34.442 1.00 90.69 202 ARG A C 1
ATOM 1468 O O . ARG A 1 202 ? -12.332 -3.720 35.343 1.00 90.69 202 ARG A O 1
ATOM 1475 N N . ALA A 1 203 ? -11.824 -1.799 34.305 1.00 91.62 203 ALA A N 1
ATOM 1476 C CA . ALA A 1 203 ? -12.571 -0.954 35.237 1.00 91.62 203 ALA A CA 1
ATOM 1477 C C . ALA A 1 203 ? -14.086 -1.240 35.210 1.00 91.62 203 ALA A C 1
ATOM 1479 O O . ALA A 1 203 ? -14.760 -1.148 36.236 1.00 91.62 203 ALA A O 1
ATOM 1480 N N . HIS A 1 204 ? -14.641 -1.581 34.045 1.00 92.56 204 HIS A N 1
ATOM 1481 C CA . HIS A 1 204 ? -16.044 -1.970 33.916 1.00 92.56 204 HIS A CA 1
ATOM 1482 C C . HIS A 1 204 ? -16.323 -3.349 34.538 1.00 92.56 204 HIS A C 1
ATOM 1484 O O . HIS A 1 204 ? -17.299 -3.499 35.271 1.00 92.56 204 HIS A O 1
ATOM 1490 N N . GLU A 1 205 ? -15.444 -4.329 34.312 1.00 93.50 205 GLU A N 1
ATOM 1491 C CA . GLU A 1 205 ? -15.513 -5.664 34.926 1.00 93.50 205 GLU A CA 1
ATOM 1492 C C . GLU A 1 205 ? -15.413 -5.598 36.457 1.00 93.50 205 GLU A C 1
ATOM 1494 O O . GLU A 1 205 ? -16.180 -6.257 37.158 1.00 93.50 205 GLU A O 1
ATOM 1499 N N . GLU A 1 206 ? -14.532 -4.751 36.991 1.00 95.06 206 GLU A N 1
ATOM 1500 C CA . GLU A 1 206 ? -14.387 -4.532 38.432 1.00 95.06 206 GLU A CA 1
ATOM 1501 C C . GLU A 1 206 ? -15.652 -3.907 39.045 1.00 95.06 206 GLU A C 1
ATOM 1503 O O . GLU A 1 206 ? -16.161 -4.388 40.059 1.00 95.06 206 GLU A O 1
ATOM 1508 N N . LYS A 1 207 ? -16.244 -2.903 38.381 1.00 93.44 207 LYS A N 1
ATOM 1509 C CA . LYS A 1 207 ? -17.540 -2.327 38.787 1.00 93.44 207 LYS A CA 1
ATOM 1510 C C . LYS A 1 207 ? -18.665 -3.366 38.776 1.00 93.44 207 LYS A C 1
ATOM 1512 O O . LYS A 1 207 ? -19.470 -3.395 39.706 1.00 93.44 207 LYS A O 1
ATOM 1517 N N . LEU A 1 208 ? -18.719 -4.225 37.755 1.00 93.38 208 LEU A N 1
ATOM 1518 C CA . LEU A 1 208 ? -19.694 -5.318 37.657 1.00 93.38 208 LEU A CA 1
ATOM 1519 C C . LEU A 1 208 ? -19.514 -6.344 38.779 1.00 93.38 208 LEU A C 1
ATOM 1521 O O . LEU A 1 208 ? -20.504 -6.799 39.355 1.00 93.38 208 LEU A O 1
ATOM 1525 N N . ARG A 1 209 ? -18.268 -6.688 39.119 1.00 94.94 209 ARG A N 1
ATOM 1526 C CA . ARG A 1 209 ? -17.955 -7.589 40.232 1.00 94.94 209 ARG A CA 1
ATOM 1527 C C . ARG A 1 209 ? -18.444 -7.019 41.563 1.00 94.94 209 ARG A C 1
ATOM 1529 O O . ARG A 1 209 ? -19.192 -7.694 42.265 1.00 94.94 209 ARG A O 1
ATOM 1536 N N . LEU A 1 210 ? -18.116 -5.761 41.858 1.00 95.31 210 LEU A N 1
ATOM 1537 C CA . LEU A 1 210 ? -18.560 -5.082 43.080 1.00 95.31 210 LEU A CA 1
ATOM 1538 C C . LEU A 1 210 ? -20.090 -4.961 43.154 1.00 95.31 210 LEU A C 1
ATOM 1540 O O . LEU A 1 210 ? -20.678 -5.123 44.223 1.00 95.31 210 LEU A O 1
ATOM 1544 N N . ALA A 1 211 ? -20.758 -4.703 42.026 1.00 93.62 211 ALA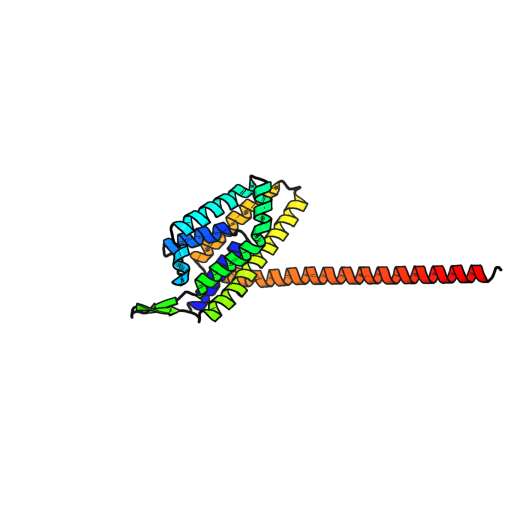 A N 1
ATOM 1545 C CA . ALA A 1 211 ? -22.217 -4.662 41.968 1.00 93.62 211 ALA A CA 1
ATOM 1546 C C . ALA A 1 211 ? -22.845 -6.032 42.286 1.00 93.62 211 ALA A C 1
ATOM 1548 O O . ALA A 1 211 ? -23.790 -6.102 43.072 1.00 93.62 211 ALA A O 1
ATOM 1549 N N . ARG A 1 212 ? -22.295 -7.124 41.735 1.00 94.69 212 ARG A N 1
ATOM 1550 C CA . ARG A 1 212 ? -22.741 -8.498 42.028 1.00 94.69 212 ARG A CA 1
ATOM 1551 C C . ARG A 1 212 ? -22.534 -8.868 43.496 1.00 94.69 212 ARG A C 1
ATOM 1553 O O . AR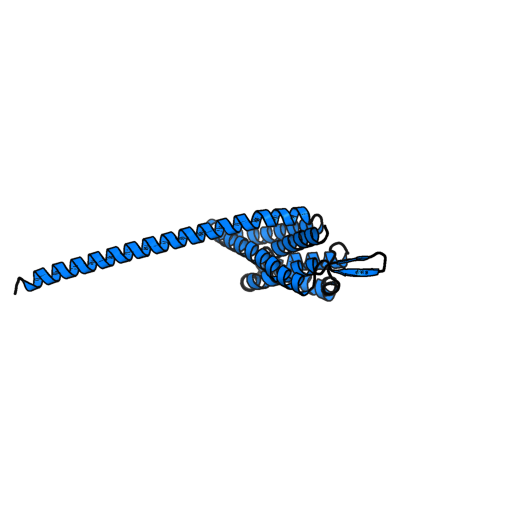G A 1 212 ? -23.448 -9.415 44.107 1.00 94.69 212 ARG A O 1
ATOM 1560 N N . GLU A 1 213 ? -21.384 -8.522 44.070 1.00 95.69 213 GLU A N 1
ATOM 1561 C CA . GLU A 1 213 ? -21.088 -8.758 45.490 1.00 95.69 213 GLU A CA 1
ATOM 1562 C C . GLU A 1 213 ? -22.071 -8.003 46.404 1.00 95.69 213 GLU A C 1
ATOM 1564 O O . GLU A 1 213 ? -22.646 -8.598 47.315 1.00 95.69 213 GLU A O 1
ATOM 1569 N N . ARG A 1 214 ? -22.371 -6.725 46.118 1.00 94.12 214 ARG A N 1
ATOM 1570 C CA . ARG A 1 214 ? -23.376 -5.948 46.874 1.00 94.12 214 ARG A CA 1
ATOM 1571 C C . ARG A 1 214 ? -24.773 -6.559 46.805 1.00 94.12 214 ARG A C 1
ATOM 1573 O O . ARG A 1 214 ? -25.466 -6.616 47.820 1.00 94.12 214 ARG A O 1
ATOM 1580 N N . ILE A 1 215 ? -25.187 -7.015 45.625 1.00 92.75 215 ILE A N 1
ATOM 1581 C CA . ILE A 1 215 ? -26.490 -7.660 45.435 1.00 92.75 215 ILE A CA 1
ATOM 1582 C C . ILE A 1 215 ? -26.554 -8.965 46.238 1.00 92.75 215 ILE A C 1
ATOM 1584 O O . ILE A 1 215 ? -27.515 -9.162 46.983 1.00 92.75 215 ILE A O 1
ATOM 1588 N N . ALA A 1 216 ? -25.523 -9.811 46.163 1.00 93.00 216 ALA A N 1
ATOM 1589 C CA . ALA A 1 216 ? -25.450 -11.062 46.918 1.00 93.00 216 ALA A CA 1
ATOM 1590 C C . ALA A 1 216 ? -25.525 -10.830 48.437 1.00 93.00 216 ALA A C 1
ATOM 1592 O O . ALA A 1 216 ? -26.319 -11.477 49.120 1.00 93.00 216 ALA A O 1
ATOM 1593 N N . LEU A 1 217 ? -24.780 -9.846 48.956 1.00 92.00 217 LEU A N 1
ATOM 1594 C CA . LEU A 1 217 ? -24.833 -9.459 50.370 1.00 92.00 217 LEU A CA 1
ATOM 1595 C C . LEU A 1 217 ? -26.222 -8.943 50.778 1.00 92.00 217 LEU A C 1
ATOM 1597 O O . LEU A 1 217 ? -26.735 -9.305 51.837 1.00 92.00 217 LEU A O 1
ATOM 1601 N N . SER A 1 218 ? -26.866 -8.138 49.927 1.00 90.75 218 SER A N 1
ATOM 1602 C CA . SER A 1 218 ? -28.217 -7.632 50.197 1.00 90.75 218 SER A CA 1
ATOM 1603 C C . SER A 1 21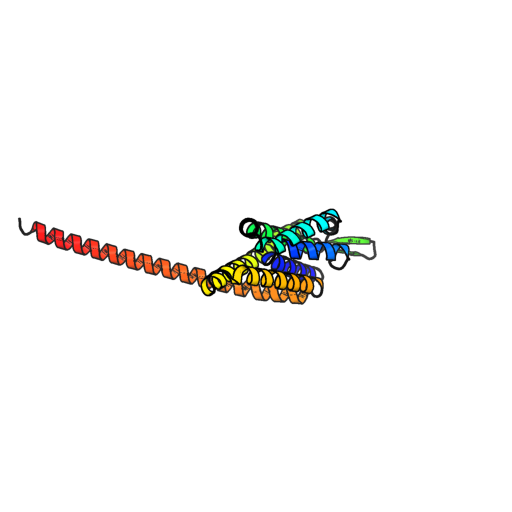8 ? -29.270 -8.749 50.232 1.00 90.75 218 SER A C 1
ATOM 1605 O O . SER A 1 218 ? -30.179 -8.711 51.065 1.00 90.75 218 SER A O 1
ATOM 1607 N N . MET A 1 219 ? -29.127 -9.768 49.375 1.00 89.50 219 MET A N 1
ATOM 1608 C CA . MET A 1 219 ? -29.999 -10.943 49.350 1.00 89.50 219 MET A CA 1
ATOM 1609 C C . MET A 1 219 ? -29.789 -11.822 50.585 1.00 89.50 219 MET A C 1
ATOM 1611 O O . MET A 1 219 ? -30.770 -12.208 51.217 1.00 89.50 219 MET A O 1
ATOM 1615 N N . ALA A 1 220 ? -28.537 -12.064 50.986 1.00 86.88 220 ALA A N 1
ATOM 1616 C CA . ALA A 1 220 ? -28.215 -12.819 52.197 1.00 86.88 220 ALA A CA 1
ATOM 1617 C C . ALA A 1 220 ? -28.792 -12.154 53.461 1.00 86.88 220 ALA A C 1
ATOM 1619 O O . ALA A 1 220 ? -29.420 -12.816 54.286 1.00 86.88 220 ALA A O 1
ATOM 1620 N N . HIS A 1 221 ? -28.664 -10.829 53.583 1.00 86.81 221 HIS A N 1
ATOM 1621 C CA . HIS A 1 221 ? -29.225 -10.084 54.712 1.00 86.81 221 HIS A CA 1
ATOM 1622 C C . HIS A 1 221 ? -30.767 -10.107 54.735 1.00 86.81 221 HIS A C 1
ATOM 1624 O O . HIS A 1 221 ? -31.368 -10.202 55.806 1.00 86.81 221 HIS A O 1
ATOM 1630 N N . ARG A 1 222 ? -31.435 -10.049 53.570 1.00 80.94 222 ARG A N 1
ATOM 1631 C CA . ARG A 1 222 ? -32.902 -10.199 53.487 1.00 80.94 222 ARG A CA 1
ATOM 1632 C C . ARG A 1 222 ? -33.364 -11.615 53.843 1.00 80.94 222 ARG A C 1
ATOM 1634 O O . ARG A 1 222 ? -34.343 -11.748 54.569 1.00 80.94 222 ARG A O 1
ATOM 1641 N N . ALA A 1 223 ? -32.654 -12.647 53.388 1.00 79.12 223 ALA A N 1
ATOM 1642 C CA . ALA A 1 223 ? -32.966 -14.038 53.710 1.00 79.12 223 ALA A CA 1
ATOM 1643 C C . ALA A 1 223 ? -32.832 -14.327 55.217 1.00 79.12 223 ALA A C 1
ATOM 1645 O O . ALA A 1 223 ? -33.726 -14.930 55.806 1.00 79.12 223 ALA A O 1
ATOM 1646 N N . GLY A 1 224 ? -31.777 -13.818 55.866 1.00 75.62 224 GLY A N 1
ATOM 1647 C CA . GLY A 1 224 ? -31.583 -13.968 57.313 1.00 75.62 224 GLY A CA 1
ATOM 1648 C C . GLY A 1 224 ? -32.671 -13.292 58.159 1.00 75.62 224 GLY A C 1
ATOM 1649 O O . GLY A 1 224 ? -33.105 -13.854 59.159 1.00 75.62 224 GLY A O 1
ATOM 1650 N N . LYS A 1 225 ? -33.173 -12.121 57.739 1.00 71.81 225 LYS A N 1
ATOM 1651 C CA . LYS A 1 225 ? -34.290 -11.444 58.427 1.00 71.81 225 LYS A CA 1
ATOM 1652 C C . LYS A 1 225 ? -35.638 -12.150 58.253 1.00 71.81 225 LYS A C 1
ATOM 1654 O O . LYS A 1 225 ? -36.463 -12.069 59.153 1.00 71.81 225 LYS A O 1
ATOM 1659 N N . GLY A 1 226 ? -35.863 -12.827 57.125 1.00 62.12 226 GLY A N 1
ATOM 1660 C CA . GLY A 1 226 ? -37.083 -13.608 56.891 1.00 62.12 226 GLY A CA 1
ATOM 1661 C C . GLY A 1 226 ? -37.135 -14.917 57.685 1.00 62.12 226 GLY A C 1
ATOM 1662 O O . GLY A 1 226 ? -38.212 -15.329 58.094 1.00 62.12 226 GLY A O 1
ATOM 1663 N N . ALA A 1 227 ? -35.982 -15.542 57.945 1.00 59.16 227 ALA A N 1
ATOM 1664 C CA . ALA A 1 227 ? -35.896 -16.809 58.676 1.00 59.16 227 ALA A CA 1
ATOM 1665 C C . ALA A 1 227 ? -36.017 -16.671 60.207 1.00 59.16 227 ALA A C 1
ATOM 1667 O O . ALA A 1 227 ? -36.343 -17.644 60.869 1.00 59.16 227 ALA A O 1
ATOM 1668 N N . GLY A 1 228 ? -35.755 -15.488 60.776 1.00 55.88 228 GLY A N 1
ATOM 1669 C CA . GLY A 1 228 ? -35.893 -15.233 62.220 1.00 55.88 228 GLY A CA 1
ATOM 1670 C C . GLY A 1 228 ? -37.278 -14.741 62.661 1.00 55.88 228 GLY A C 1
ATOM 1671 O O . GLY A 1 228 ? -37.459 -14.444 63.837 1.00 55.88 228 GLY A O 1
ATOM 1672 N N . ALA A 1 229 ? -38.223 -14.590 61.726 1.00 54.94 229 ALA A N 1
ATOM 1673 C CA . ALA A 1 229 ? -39.577 -14.090 61.979 1.00 54.94 229 ALA A CA 1
ATOM 1674 C C . ALA A 1 229 ? -40.671 -15.168 61.816 1.00 54.94 229 ALA A C 1
ATOM 1676 O O . ALA A 1 229 ? -41.855 -14.831 61.839 1.00 54.94 229 ALA A O 1
ATOM 1677 N N . ALA A 1 230 ? -40.276 -16.431 61.635 1.00 48.09 230 ALA A N 1
ATOM 1678 C CA . ALA A 1 230 ? -41.135 -17.616 61.629 1.00 48.09 230 ALA A CA 1
ATOM 1679 C C . ALA A 1 230 ? -40.784 -18.495 62.834 1.00 48.09 230 ALA A C 1
ATOM 1681 O O . ALA A 1 230 ? -41.721 -19.091 63.406 1.00 48.09 230 ALA A O 1
#